Protein AF-A0A8T3Y2C0-F1 (afdb_monomer)

Sequence (225 aa):
MADALTAINSGLLVPLLDIWNGALKSIPGLVAALLVLIVGYIVAWAISYVLEHILERIKLDQWVVHQTHMKKLAGGFRLSHLISVLVKWFSFIVFLSPAASLLGPGLSPLAEFLQVIALWVPQAIGAILLAFFGFVAAEYVAWKVMALEGKSSHIISGASKNLILILTLLVVLGQLGINITVASGTFLIIVAGIMLGLALAFGIGFGLALKDDAKGMIRNLRKKL

Mean predicted aligned error: 11.51 Å

Nearest PDB structures (foldseek):
  4agf-assembly1_G  TM=6.168E-01  e=1.240E+00  Escherichia coli

Foldseek 3Di:
DVVVVVCCCVVPVVVVVVVVVLVVVLVVLLVVLVVLLVVQLVVLLVQLVVQLVVCVVVVVVVVCCVPPVVPVVVPDDDVSNVVSVVSSVLSSLCSNLVSQVSSDDVSNVVSVVSNVSNVLSVLLVVLVVLLVVLLVVLVVQLVVLCVVPDPCSNVVSVVSSVVSNLVSVLVSCVSNVHPCVVVVVVVVVVVVVVVVVVVVCVVVVVCVVCVVVVVVVVVVVVVVD

Secondary structure (DSSP, 8-state):
-HHHHHHHIIIIIHHHHHHHHHHHHHHHHHHHHHHHHHHHHHHHHHHHHHHHHHHHHTTHHHHHHHHH--TTTTTT--HHHHHHHHHHHHHHHHHHHHHHHHT-GGGHHHHHHHHHHHHHHHHHHHHHHHHHHHHHHHHHHHHHHHTT--TTHHHHHHHHHHHHHHHHHHHHHHHTT---HHHHHHHHHHHHHHHHHHHHHHHHHHHHHTHHHHHHHHHHHHTT-

Structure (mmCIF, N/CA/C/O backbone):
data_AF-A0A8T3Y2C0-F1
#
_entry.id   AF-A0A8T3Y2C0-F1
#
loop_
_atom_site.group_PDB
_atom_site.id
_atom_site.type_symbol
_atom_site.label_atom_id
_atom_site.label_alt_id
_atom_site.label_comp_id
_atom_site.label_asym_id
_atom_site.label_entity_id
_atom_site.label_seq_id
_atom_site.pdbx_PDB_ins_code
_atom_site.Cartn_x
_atom_site.Cartn_y
_atom_site.Cartn_z
_atom_site.occupancy
_atom_site.B_iso_or_equiv
_atom_site.auth_seq_id
_atom_site.auth_comp_id
_atom_site.auth_asym_id
_atom_site.auth_atom_id
_atom_site.pdbx_PDB_model_num
ATOM 1 N N . MET A 1 1 ? 56.228 10.296 -37.571 1.00 65.69 1 MET A N 1
ATOM 2 C CA . MET A 1 1 ? 55.053 9.995 -38.429 1.00 65.69 1 MET A CA 1
ATOM 3 C C . MET A 1 1 ? 54.272 8.790 -37.901 1.00 65.69 1 MET A C 1
ATOM 5 O O . MET A 1 1 ? 53.061 8.905 -37.782 1.00 65.69 1 MET A O 1
ATOM 9 N N . ALA A 1 2 ? 54.933 7.694 -37.499 1.00 71.62 2 ALA A N 1
ATOM 10 C CA . ALA A 1 2 ? 54.284 6.551 -36.841 1.00 71.62 2 ALA A CA 1
ATOM 11 C C . ALA A 1 2 ? 53.543 6.926 -35.538 1.00 71.62 2 ALA A C 1
ATOM 13 O O . ALA A 1 2 ? 52.404 6.513 -35.354 1.00 71.62 2 ALA A O 1
ATOM 14 N N . ASP A 1 3 ? 54.128 7.795 -34.706 1.00 75.38 3 ASP A N 1
ATOM 15 C CA . ASP A 1 3 ? 53.535 8.196 -33.414 1.00 75.38 3 ASP A CA 1
ATOM 16 C C . ASP A 1 3 ? 52.276 9.068 -33.549 1.00 75.38 3 ASP A C 1
ATOM 18 O O . ASP A 1 3 ? 51.383 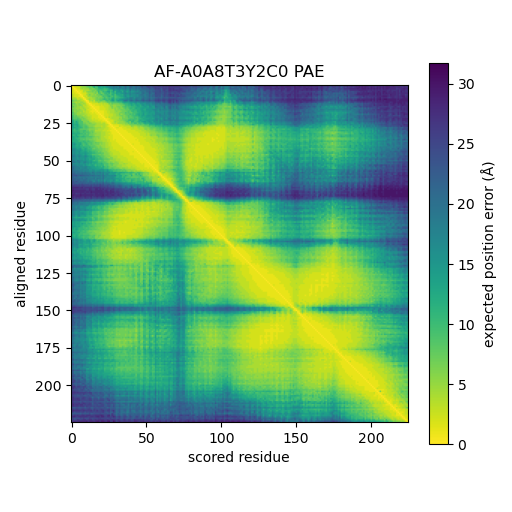9.040 -32.708 1.00 75.38 3 ASP A O 1
ATOM 22 N N . ALA A 1 4 ? 52.171 9.835 -34.639 1.00 73.12 4 ALA A N 1
ATOM 23 C CA . ALA A 1 4 ? 50.980 10.634 -34.930 1.00 73.12 4 ALA A CA 1
ATOM 24 C C . ALA A 1 4 ? 49.818 9.750 -35.412 1.00 73.12 4 ALA A C 1
ATOM 26 O O . ALA A 1 4 ? 48.663 9.996 -35.073 1.00 73.12 4 ALA A O 1
ATOM 27 N N . LEU A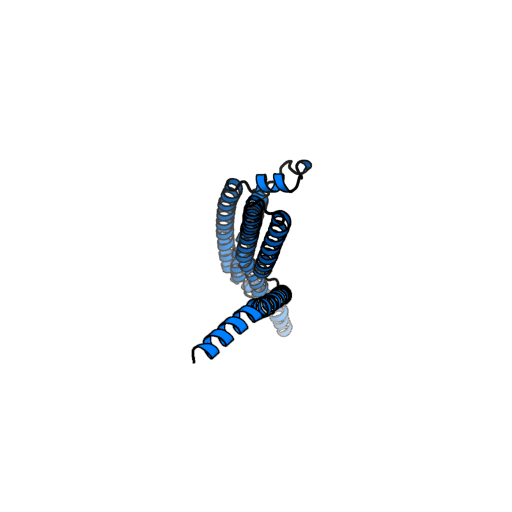 1 5 ? 50.124 8.692 -36.172 1.00 71.12 5 LEU A N 1
ATOM 28 C CA . LEU A 1 5 ? 49.131 7.725 -36.644 1.00 71.12 5 LEU A CA 1
ATOM 29 C C . LEU A 1 5 ? 48.608 6.848 -35.501 1.00 71.12 5 LEU A C 1
ATOM 31 O O . LEU A 1 5 ? 47.408 6.583 -35.437 1.00 71.12 5 LEU A O 1
ATOM 35 N N . THR A 1 6 ? 49.473 6.442 -34.569 1.00 75.25 6 THR A N 1
ATOM 36 C CA . THR A 1 6 ? 49.047 5.702 -33.374 1.00 75.25 6 THR A CA 1
ATOM 37 C C . THR A 1 6 ? 48.213 6.575 -32.442 1.00 75.25 6 THR A C 1
ATOM 39 O O . THR A 1 6 ? 47.184 6.097 -31.978 1.00 75.25 6 THR A O 1
ATOM 42 N N . ALA A 1 7 ? 48.573 7.851 -32.245 1.00 75.62 7 ALA A N 1
ATOM 43 C CA . ALA A 1 7 ? 47.804 8.798 -31.431 1.00 75.62 7 ALA A CA 1
ATOM 44 C C . ALA A 1 7 ? 46.402 9.103 -31.994 1.00 75.62 7 ALA A C 1
ATOM 46 O O . ALA A 1 7 ? 45.445 9.200 -31.230 1.00 75.62 7 ALA A O 1
ATOM 47 N N . ILE A 1 8 ? 46.245 9.218 -33.318 1.00 76.38 8 ILE A N 1
ATOM 48 C CA . ILE A 1 8 ? 44.924 9.394 -33.951 1.00 76.38 8 ILE A CA 1
ATOM 49 C C . ILE A 1 8 ? 44.079 8.119 -33.810 1.00 76.38 8 ILE A C 1
ATOM 51 O O . ILE A 1 8 ? 42.885 8.190 -33.507 1.00 76.38 8 ILE A O 1
ATOM 55 N N . ASN A 1 9 ? 44.695 6.946 -33.989 1.00 72.94 9 ASN A N 1
ATOM 56 C CA . ASN A 1 9 ? 43.995 5.671 -33.881 1.00 72.94 9 ASN A CA 1
ATOM 57 C C . ASN A 1 9 ? 43.501 5.405 -32.449 1.00 72.94 9 ASN A C 1
ATOM 59 O O . ASN A 1 9 ? 42.319 5.141 -32.242 1.00 72.94 9 ASN A O 1
ATOM 63 N N . SER A 1 10 ? 44.378 5.530 -31.450 1.00 75.06 10 SER A N 1
ATOM 64 C CA . SER A 1 10 ? 44.033 5.273 -30.048 1.00 75.06 10 SER A CA 1
ATOM 65 C C . SER A 1 10 ? 43.248 6.410 -29.390 1.00 75.06 10 SER A C 1
ATOM 67 O O . SER A 1 10 ? 42.433 6.148 -28.509 1.00 75.06 10 SER A O 1
ATOM 69 N N . GLY A 1 11 ? 43.463 7.659 -29.813 1.00 78.06 11 GLY A N 1
ATOM 70 C CA . GLY A 1 11 ? 42.846 8.837 -29.202 1.00 78.06 11 GLY A CA 1
ATOM 71 C C . GLY A 1 11 ? 41.457 9.190 -29.734 1.00 78.06 11 GLY A C 1
ATOM 72 O O . GLY A 1 11 ? 40.677 9.794 -29.004 1.00 78.06 11 GLY A O 1
ATOM 73 N N . LEU A 1 12 ? 41.132 8.830 -30.983 1.00 80.38 12 LEU A N 1
ATOM 74 C CA . LEU A 1 12 ? 39.867 9.220 -31.625 1.00 80.38 12 LEU A CA 1
ATOM 75 C C . LEU A 1 12 ? 39.127 8.043 -32.261 1.00 80.38 12 LEU A C 1
ATOM 77 O O . LEU A 1 12 ? 37.923 7.903 -32.061 1.00 80.38 12 LEU A O 1
ATOM 81 N N . LEU A 1 13 ? 39.819 7.184 -33.013 1.00 86.00 13 LEU A N 1
ATOM 82 C CA . LEU A 1 13 ? 39.146 6.128 -33.776 1.00 86.00 13 LEU A CA 1
ATOM 83 C C . LEU A 1 13 ? 38.638 4.992 -32.880 1.00 86.00 13 LEU A C 1
ATOM 85 O O . LEU A 1 13 ? 37.508 4.552 -33.064 1.00 86.00 13 LEU A O 1
ATOM 89 N N . VAL A 1 14 ? 39.419 4.554 -31.888 1.00 85.88 14 VAL A N 1
ATOM 90 C CA . VAL A 1 14 ? 39.007 3.489 -30.953 1.00 85.88 14 VAL A CA 1
ATOM 91 C C . VAL A 1 14 ? 37.767 3.880 -30.128 1.00 85.88 14 VAL A C 1
ATOM 93 O O . VAL A 1 14 ? 36.792 3.132 -30.174 1.00 85.88 14 VAL A O 1
ATOM 96 N N . PRO A 1 15 ? 37.700 5.060 -29.474 1.00 86.00 15 PRO A N 1
ATOM 97 C CA . PRO A 1 15 ? 36.489 5.482 -28.764 1.00 86.00 15 PRO A CA 1
ATOM 98 C C . PRO A 1 15 ? 35.251 5.595 -29.665 1.00 86.00 15 PRO A C 1
ATOM 100 O O . PRO A 1 15 ? 34.153 5.214 -29.262 1.00 86.00 15 PRO A O 1
ATOM 103 N N . LEU A 1 16 ? 35.408 6.093 -30.899 1.00 87.62 16 LEU A N 1
ATOM 104 C CA . LEU A 1 16 ? 34.304 6.188 -31.860 1.00 87.62 16 LEU A CA 1
ATOM 105 C C . LEU A 1 16 ? 33.821 4.806 -32.314 1.00 87.62 16 LEU A C 1
ATOM 107 O O . LEU A 1 16 ? 32.615 4.583 -32.415 1.00 87.62 16 LEU A O 1
ATOM 111 N N . LEU A 1 17 ? 34.746 3.872 -32.549 1.00 86.00 17 LEU A N 1
ATOM 112 C CA . LEU A 1 17 ? 34.428 2.485 -32.882 1.00 86.00 17 LEU A CA 1
ATOM 113 C C . LEU A 1 17 ? 33.744 1.765 -31.715 1.00 86.00 17 LEU A C 1
ATOM 115 O O . LEU A 1 17 ? 32.817 0.994 -31.951 1.00 86.00 17 LEU A O 1
ATOM 119 N N . ASP A 1 18 ? 34.134 2.037 -30.471 1.00 84.50 18 ASP A N 1
ATOM 120 C CA . ASP A 1 18 ? 33.492 1.466 -29.285 1.00 84.50 18 ASP A CA 1
ATOM 121 C C . ASP A 1 18 ? 32.073 2.009 -29.073 1.00 84.50 18 ASP A C 1
ATOM 123 O O . ASP A 1 18 ? 31.159 1.231 -28.795 1.00 84.50 18 ASP A O 1
ATOM 127 N N . ILE A 1 19 ? 31.845 3.311 -29.287 1.00 84.44 19 ILE A N 1
ATOM 128 C CA . ILE A 1 19 ? 30.496 3.907 -29.270 1.00 84.44 19 ILE A CA 1
ATOM 129 C C . ILE A 1 19 ? 29.636 3.314 -30.393 1.00 84.44 19 ILE A C 1
ATOM 131 O O . ILE A 1 19 ? 28.484 2.944 -30.160 1.00 84.44 19 ILE A O 1
ATOM 135 N N . TRP A 1 20 ? 30.191 3.178 -31.600 1.00 85.00 20 TRP A N 1
ATOM 136 C CA . TRP A 1 20 ? 29.496 2.604 -32.754 1.00 85.00 20 TRP A CA 1
ATOM 137 C C . TRP A 1 20 ? 29.126 1.131 -32.536 1.00 85.00 20 TRP A C 1
ATOM 139 O O . TRP A 1 20 ? 27.979 0.728 -32.737 1.00 85.00 20 TRP A O 1
ATOM 149 N N . ASN A 1 21 ? 30.073 0.327 -32.052 1.00 83.25 21 ASN A N 1
ATOM 150 C CA . ASN A 1 21 ? 29.841 -1.076 -31.721 1.00 83.25 21 ASN A CA 1
ATOM 151 C C . ASN A 1 21 ? 28.877 -1.230 -30.539 1.00 83.25 21 ASN A C 1
ATOM 153 O O . ASN A 1 21 ? 28.065 -2.156 -30.532 1.00 83.25 21 ASN A O 1
ATOM 157 N N . GLY A 1 22 ? 28.931 -0.327 -29.557 1.00 78.75 22 GLY A N 1
ATOM 158 C CA . GLY A 1 22 ? 27.956 -0.245 -28.473 1.00 78.75 22 GLY A CA 1
ATOM 159 C C . GLY A 1 22 ? 26.545 0.034 -28.992 1.00 78.75 22 GLY A C 1
ATOM 160 O O . GLY A 1 22 ? 25.613 -0.684 -28.638 1.00 78.75 22 GLY A O 1
ATOM 161 N N . ALA A 1 23 ? 26.393 0.999 -29.902 1.00 78.94 23 ALA A N 1
ATOM 162 C CA . ALA A 1 23 ? 25.109 1.335 -30.516 1.00 78.94 23 ALA A CA 1
ATOM 163 C C . ALA A 1 23 ? 24.515 0.157 -31.306 1.00 78.94 23 ALA A C 1
ATOM 165 O O . ALA A 1 23 ? 23.336 -0.157 -31.142 1.00 78.94 23 ALA A O 1
ATOM 166 N N . LEU A 1 24 ? 25.332 -0.544 -32.102 1.00 80.94 24 LEU A N 1
ATOM 167 C CA . LEU A 1 24 ? 24.902 -1.732 -32.849 1.00 80.94 24 LEU A CA 1
ATOM 168 C C . LEU A 1 24 ? 24.473 -2.885 -31.928 1.00 80.94 24 LEU A C 1
ATOM 170 O O . LEU A 1 24 ? 23.490 -3.569 -32.213 1.00 80.94 24 LEU A O 1
ATOM 174 N N . LYS A 1 25 ? 25.168 -3.082 -30.800 1.00 80.19 25 LYS A N 1
ATOM 175 C CA . LYS A 1 25 ? 24.831 -4.117 -29.808 1.00 80.19 25 LYS A CA 1
ATOM 176 C C . LYS A 1 25 ? 23.537 -3.826 -29.041 1.00 80.19 25 LYS A C 1
ATOM 178 O O . LYS A 1 25 ? 22.912 -4.769 -28.563 1.00 80.19 25 LYS A O 1
ATOM 183 N N . SER A 1 26 ? 23.107 -2.567 -28.961 1.00 78.69 26 SER A N 1
ATOM 184 C CA . SER A 1 26 ? 21.851 -2.179 -28.305 1.00 78.69 26 SER A CA 1
ATOM 185 C C . SER A 1 26 ? 20.613 -2.337 -29.195 1.00 78.69 26 SER A C 1
ATOM 187 O O . SER A 1 26 ? 19.499 -2.326 -28.675 1.00 78.69 26 SER A O 1
ATOM 189 N N . ILE A 1 27 ? 20.764 -2.526 -30.515 1.00 86.12 27 ILE A N 1
ATOM 190 C CA . ILE A 1 27 ? 19.629 -2.669 -31.450 1.00 86.12 27 ILE A CA 1
ATOM 191 C C . ILE A 1 27 ? 18.704 -3.842 -31.073 1.00 86.12 27 ILE A C 1
ATOM 193 O O . ILE A 1 27 ? 17.496 -3.620 -30.973 1.00 86.12 27 ILE A O 1
ATOM 197 N N . PRO A 1 28 ? 19.200 -5.069 -30.807 1.00 87.19 28 PRO A N 1
ATOM 198 C CA . PRO A 1 28 ? 18.329 -6.171 -30.392 1.00 87.19 28 PRO A CA 1
ATOM 199 C C . PRO A 1 28 ? 17.585 -5.878 -29.082 1.00 87.19 28 PRO A C 1
ATOM 201 O O . PRO A 1 28 ? 16.401 -6.188 -28.963 1.00 87.19 28 PRO A O 1
ATOM 204 N N . GLY A 1 29 ? 18.262 -5.234 -28.123 1.00 88.25 29 GLY A N 1
ATOM 205 C CA . GLY A 1 29 ? 17.678 -4.817 -26.847 1.00 88.25 29 GLY A CA 1
ATOM 206 C C . GLY A 1 29 ? 16.579 -3.769 -27.010 1.00 88.25 29 GLY A C 1
ATOM 207 O O . GLY A 1 29 ? 15.523 -3.888 -26.398 1.00 88.25 29 GLY A O 1
ATOM 208 N N . LEU A 1 30 ? 16.777 -2.796 -27.905 1.00 89.38 30 LEU A N 1
ATOM 209 C CA . LEU A 1 30 ? 15.773 -1.790 -28.269 1.00 89.38 30 LEU A CA 1
ATOM 210 C C . LEU A 1 30 ? 14.517 -2.425 -28.869 1.00 89.38 30 LEU A C 1
ATOM 212 O O . LEU A 1 30 ? 13.407 -2.070 -28.476 1.00 89.38 30 LEU A O 1
ATOM 216 N N . VAL A 1 31 ? 14.677 -3.383 -29.786 1.00 92.38 31 VAL A N 1
ATOM 217 C CA . VAL A 1 31 ? 13.540 -4.098 -30.387 1.00 92.38 31 VAL A CA 1
ATOM 218 C C . VAL A 1 31 ? 12.800 -4.920 -29.330 1.00 92.38 31 VAL A C 1
ATOM 220 O O . VAL A 1 31 ? 11.574 -4.856 -29.254 1.00 92.38 31 VAL A O 1
ATOM 223 N N . ALA A 1 32 ? 13.525 -5.650 -28.478 1.00 91.62 32 ALA A N 1
ATOM 224 C CA . ALA A 1 32 ? 12.926 -6.429 -27.397 1.00 91.62 32 ALA A CA 1
ATOM 225 C C . ALA A 1 32 ? 12.187 -5.538 -26.382 1.00 91.62 32 ALA A C 1
ATOM 227 O O . ALA A 1 32 ? 11.048 -5.830 -26.021 1.00 91.62 32 ALA A O 1
ATOM 228 N N . ALA A 1 33 ? 12.792 -4.421 -25.968 1.00 92.75 33 ALA A N 1
ATOM 229 C CA . ALA A 1 33 ? 12.170 -3.441 -25.084 1.00 92.75 33 ALA A CA 1
ATOM 230 C C . ALA A 1 33 ? 10.893 -2.861 -25.706 1.00 92.75 33 ALA A C 1
ATOM 232 O O . ALA A 1 33 ? 9.862 -2.790 -25.041 1.00 92.75 33 ALA A O 1
ATOM 233 N N . LEU A 1 34 ? 10.927 -2.510 -26.995 1.00 93.88 34 LEU A N 1
ATOM 234 C CA . LEU A 1 34 ? 9.762 -1.993 -27.707 1.00 93.88 34 LEU A CA 1
ATOM 235 C C . LEU A 1 34 ? 8.618 -3.016 -27.749 1.00 93.88 34 LEU A C 1
ATOM 237 O O . LEU A 1 34 ? 7.471 -2.657 -27.491 1.00 93.88 34 LEU A O 1
ATOM 241 N N . LEU A 1 35 ? 8.922 -4.292 -28.006 1.00 94.88 35 LEU A N 1
ATOM 242 C CA . LEU A 1 35 ? 7.931 -5.370 -27.958 1.00 94.88 35 LEU A CA 1
ATOM 243 C C . LEU A 1 35 ? 7.299 -5.494 -26.566 1.00 94.88 35 LEU A C 1
ATOM 245 O O . LEU A 1 35 ? 6.074 -5.564 -26.456 1.00 94.88 35 LEU A O 1
ATOM 249 N N . VAL A 1 36 ? 8.111 -5.461 -25.506 1.00 94.00 36 VAL A N 1
ATOM 250 C CA . VAL A 1 36 ? 7.623 -5.498 -24.118 1.00 94.00 36 VAL A CA 1
ATOM 251 C C . VAL A 1 36 ? 6.721 -4.303 -23.813 1.00 94.00 36 VAL A C 1
ATOM 253 O O . VAL A 1 36 ? 5.669 -4.482 -23.203 1.00 94.00 36 VAL A O 1
ATOM 256 N N . LEU A 1 37 ? 7.075 -3.099 -24.270 1.00 94.50 37 LEU A N 1
ATOM 257 C CA . LEU A 1 37 ? 6.252 -1.902 -24.079 1.00 94.50 37 LEU A CA 1
ATOM 258 C C . LEU A 1 37 ? 4.921 -1.979 -24.833 1.00 94.50 37 LEU A C 1
ATOM 260 O O . LEU A 1 37 ? 3.894 -1.587 -24.281 1.00 94.50 37 LEU A O 1
ATOM 264 N N . ILE A 1 38 ? 4.912 -2.505 -26.061 1.00 95.69 38 ILE A N 1
ATOM 265 C CA . ILE A 1 38 ? 3.679 -2.698 -26.838 1.00 95.69 38 ILE A CA 1
ATOM 266 C C . ILE A 1 38 ? 2.746 -3.671 -26.110 1.00 95.69 38 ILE A C 1
ATOM 268 O O . ILE A 1 38 ? 1.577 -3.353 -25.886 1.00 95.69 38 ILE A O 1
ATOM 272 N N . VAL A 1 39 ? 3.266 -4.828 -25.689 1.00 94.31 39 VAL A N 1
ATOM 273 C CA . VAL A 1 39 ? 2.497 -5.817 -24.917 1.00 94.31 39 VAL A CA 1
ATOM 274 C C . VAL A 1 39 ? 1.999 -5.201 -23.612 1.00 94.31 39 VAL A C 1
ATOM 276 O O . VAL A 1 39 ? 0.816 -5.303 -23.286 1.00 94.31 39 VAL A O 1
ATOM 279 N N . GLY A 1 40 ? 2.876 -4.501 -22.897 1.00 92.69 40 GLY A N 1
ATOM 280 C CA . GLY A 1 40 ? 2.550 -3.846 -21.640 1.00 92.69 40 GLY A CA 1
ATOM 281 C C . GLY A 1 40 ? 1.450 -2.802 -21.769 1.00 92.69 40 GLY A C 1
ATOM 282 O O . GLY A 1 40 ? 0.549 -2.751 -20.935 1.00 92.69 40 GLY A O 1
ATOM 283 N N . TYR A 1 41 ? 1.468 -2.006 -22.837 1.00 94.31 41 TYR A N 1
ATOM 284 C CA . TYR A 1 41 ? 0.428 -1.020 -23.111 1.00 94.31 41 TYR A CA 1
ATOM 285 C C . TYR A 1 41 ? -0.935 -1.675 -23.368 1.00 94.31 41 TYR A C 1
ATOM 287 O O . TYR A 1 41 ? -1.947 -1.213 -22.835 1.00 94.31 41 TYR A O 1
ATOM 295 N N . ILE A 1 42 ? -0.968 -2.770 -24.136 1.00 93.56 42 ILE A N 1
ATOM 296 C CA . ILE A 1 42 ? -2.199 -3.524 -24.416 1.00 93.56 42 ILE A CA 1
ATOM 297 C C . ILE A 1 42 ? -2.770 -4.117 -23.121 1.00 93.56 42 ILE A C 1
ATOM 299 O O . ILE A 1 42 ? -3.962 -3.969 -22.848 1.00 93.56 42 ILE A O 1
ATOM 303 N N . VAL A 1 43 ? -1.923 -4.742 -22.296 1.00 91.00 43 VAL A N 1
ATOM 304 C CA . VAL A 1 43 ? -2.334 -5.325 -21.008 1.00 91.00 43 VAL A CA 1
ATOM 305 C C . VAL A 1 43 ? -2.839 -4.242 -20.053 1.00 91.00 43 VAL A C 1
ATOM 307 O O . VAL A 1 43 ? -3.910 -4.390 -19.468 1.00 91.00 43 VAL A O 1
ATOM 310 N N . ALA A 1 44 ? -2.114 -3.129 -19.925 1.00 89.88 44 ALA A N 1
ATOM 311 C CA . ALA A 1 44 ? -2.512 -2.009 -19.078 1.00 89.88 44 ALA A CA 1
ATOM 312 C C . ALA A 1 44 ? -3.857 -1.404 -19.510 1.00 89.88 44 ALA A C 1
ATOM 314 O O . ALA A 1 44 ? -4.705 -1.104 -18.668 1.00 89.88 44 ALA A O 1
ATOM 315 N N . TRP A 1 45 ? -4.078 -1.265 -20.821 1.00 90.69 45 TRP A N 1
ATOM 316 C CA . TRP A 1 45 ? -5.360 -0.833 -21.368 1.00 90.69 45 TRP A CA 1
ATOM 317 C C . TRP A 1 45 ? -6.488 -1.807 -21.003 1.00 90.69 45 TRP A C 1
ATOM 319 O O . TRP A 1 45 ? -7.507 -1.367 -20.469 1.00 90.69 45 TRP A O 1
ATOM 329 N N . ALA A 1 46 ? -6.286 -3.114 -21.190 1.00 87.75 46 ALA A N 1
ATOM 330 C CA . ALA A 1 46 ? -7.283 -4.131 -20.855 1.00 87.75 46 ALA A CA 1
ATOM 331 C C . ALA A 1 46 ? -7.651 -4.127 -19.358 1.00 87.75 46 ALA A C 1
ATOM 333 O O . ALA A 1 46 ? -8.833 -4.139 -19.015 1.00 87.75 46 ALA A O 1
ATOM 334 N N . ILE A 1 47 ? -6.656 -4.044 -18.465 1.00 86.81 47 ILE A N 1
ATOM 335 C CA . ILE A 1 47 ? -6.875 -3.961 -17.011 1.00 86.81 47 ILE A CA 1
ATOM 336 C C . ILE A 1 47 ? -7.682 -2.708 -16.660 1.00 86.81 47 ILE A C 1
ATOM 338 O O . ILE A 1 47 ? -8.670 -2.801 -15.932 1.00 86.81 47 ILE A O 1
ATOM 342 N N . SER A 1 48 ? -7.288 -1.546 -17.195 1.00 85.62 48 SER A N 1
ATOM 343 C CA . SER A 1 48 ? -7.976 -0.280 -16.918 1.00 85.62 48 SER A CA 1
ATOM 344 C C . SER A 1 48 ? -9.436 -0.302 -17.364 1.00 85.62 48 SER A C 1
ATOM 346 O O . SER A 1 48 ? -10.305 0.150 -16.626 1.00 85.62 48 SER A O 1
ATOM 348 N N . TYR A 1 49 ? -9.714 -0.915 -18.516 1.00 85.62 49 TYR A N 1
ATOM 349 C CA . TYR A 1 49 ? -11.061 -1.046 -19.057 1.00 85.62 49 TYR A CA 1
ATOM 350 C C . TYR A 1 49 ? -11.959 -1.908 -18.163 1.00 85.62 49 TYR A C 1
ATOM 352 O O . TYR A 1 49 ? -13.084 -1.519 -17.846 1.00 85.62 49 TYR A O 1
ATOM 360 N N . VAL A 1 50 ? -11.460 -3.068 -17.720 1.00 83.69 50 VAL A N 1
ATOM 361 C CA . VAL A 1 50 ? -12.200 -3.959 -16.811 1.00 83.69 50 VAL A CA 1
ATOM 362 C C . VAL A 1 50 ? -12.452 -3.272 -15.471 1.00 83.69 50 VAL A C 1
ATOM 364 O O . VAL A 1 50 ? -13.555 -3.354 -14.930 1.00 83.69 50 VAL A O 1
ATOM 367 N N . LEU A 1 51 ? -11.445 -2.577 -14.945 1.00 81.00 51 LEU A N 1
ATOM 368 C CA . LEU A 1 51 ? -11.546 -1.885 -13.670 1.00 81.00 51 LEU A CA 1
ATOM 369 C C . LEU A 1 51 ? -12.586 -0.757 -13.719 1.00 81.00 51 LEU A C 1
ATOM 371 O O . LEU A 1 51 ? -13.435 -0.691 -12.831 1.00 81.00 51 LEU A O 1
ATOM 375 N N . GLU A 1 52 ? -12.581 0.065 -14.769 1.00 83.06 52 GLU A N 1
ATOM 376 C CA . GLU A 1 52 ? -13.566 1.137 -14.965 1.00 83.06 52 GLU A CA 1
ATOM 377 C C . GLU A 1 52 ? -14.995 0.593 -14.907 1.00 83.06 52 GLU A C 1
ATOM 379 O O . GLU A 1 52 ? -15.821 1.089 -14.141 1.00 83.06 52 GLU A O 1
ATOM 384 N N . HIS A 1 53 ? -15.251 -0.515 -15.608 1.00 82.88 53 HIS A N 1
ATOM 385 C CA . HIS A 1 53 ? -16.554 -1.177 -15.598 1.00 82.88 53 HIS A CA 1
ATOM 386 C C . HIS A 1 53 ? -16.954 -1.664 -14.201 1.00 82.88 53 HIS A C 1
ATOM 388 O O . HIS A 1 53 ? -18.122 -1.570 -13.827 1.00 82.88 53 HIS A O 1
ATOM 394 N N . ILE A 1 54 ? -16.016 -2.185 -13.408 1.00 75.81 54 ILE A N 1
ATOM 395 C CA . ILE A 1 54 ? -16.295 -2.623 -12.033 1.00 75.81 54 ILE A CA 1
ATOM 396 C C . ILE A 1 54 ? -16.624 -1.417 -11.141 1.00 75.81 54 ILE A C 1
ATOM 398 O O . ILE A 1 54 ? -17.601 -1.470 -10.390 1.00 75.81 54 ILE A O 1
ATOM 402 N N . LEU A 1 55 ? -15.850 -0.330 -11.236 1.00 77.44 55 LEU A N 1
ATOM 403 C CA . LEU A 1 55 ? -16.064 0.890 -10.449 1.00 77.44 55 LEU A CA 1
ATOM 404 C C . LEU A 1 55 ? -17.400 1.576 -10.770 1.00 77.44 55 LEU A C 1
ATOM 406 O O . LEU A 1 55 ? -18.105 2.033 -9.864 1.00 77.44 55 LEU A O 1
ATOM 410 N N . GLU A 1 56 ? -17.801 1.580 -12.039 1.00 81.44 56 GLU A N 1
ATOM 411 C CA . GLU A 1 56 ? -19.111 2.082 -12.448 1.00 81.44 56 GLU A CA 1
ATOM 412 C C . GLU A 1 56 ? -20.254 1.219 -11.885 1.00 81.44 56 GLU A C 1
ATOM 414 O O . GLU A 1 56 ? -21.270 1.749 -11.422 1.00 81.44 56 GLU A O 1
ATOM 419 N N . ARG A 1 57 ? -20.086 -0.112 -11.842 1.00 79.25 57 ARG A N 1
ATOM 420 C CA . ARG A 1 57 ? -21.095 -1.048 -11.305 1.00 79.25 57 ARG A CA 1
ATOM 421 C C . ARG A 1 57 ? -21.358 -0.857 -9.815 1.00 79.25 57 ARG A C 1
ATOM 423 O O . ARG A 1 57 ? -22.510 -0.947 -9.394 1.00 79.25 57 ARG A O 1
ATOM 430 N N . ILE A 1 58 ? -20.323 -0.568 -9.030 1.00 75.56 58 ILE A N 1
ATOM 431 C CA . ILE A 1 58 ? -20.456 -0.281 -7.591 1.00 75.56 58 ILE A CA 1
ATOM 432 C C . ILE A 1 58 ? -20.965 1.143 -7.313 1.00 75.56 58 ILE A C 1
ATOM 434 O O . ILE A 1 58 ? -21.142 1.508 -6.152 1.00 75.56 58 ILE A O 1
ATOM 438 N N . LYS A 1 59 ? -21.234 1.943 -8.360 1.00 77.56 59 LYS A N 1
ATOM 439 C CA . LYS A 1 59 ? -21.745 3.321 -8.269 1.00 77.56 59 LYS A CA 1
ATOM 440 C C . LYS A 1 59 ? -20.868 4.219 -7.389 1.00 77.56 59 LYS A C 1
ATOM 442 O O . LYS A 1 59 ? -21.383 5.090 -6.685 1.00 77.56 59 LYS A O 1
ATOM 447 N N . LEU A 1 60 ? -19.547 4.025 -7.442 1.00 68.94 60 LEU A N 1
ATOM 448 C CA . LEU A 1 60 ? -18.588 4.750 -6.601 1.00 68.94 60 LEU A CA 1
ATOM 449 C C . LEU A 1 60 ? -18.723 6.271 -6.775 1.00 68.94 60 LEU A C 1
ATOM 451 O O . LEU A 1 60 ? -18.755 7.016 -5.796 1.00 68.94 60 LEU A O 1
ATOM 455 N N . ASP A 1 61 ? -18.942 6.712 -8.014 1.00 70.56 61 ASP A N 1
ATOM 456 C CA . ASP A 1 61 ? -19.203 8.112 -8.352 1.00 70.56 61 ASP A CA 1
ATOM 457 C C . ASP A 1 61 ? -20.448 8.672 -7.628 1.00 70.56 61 ASP A C 1
ATOM 459 O O . ASP A 1 61 ? -20.436 9.803 -7.144 1.00 70.56 61 ASP A O 1
ATOM 463 N N . GLN A 1 62 ? -21.519 7.880 -7.487 1.00 71.06 62 GLN A N 1
ATOM 464 C CA . GLN A 1 62 ? -22.752 8.314 -6.811 1.00 71.06 62 GLN A CA 1
ATOM 465 C C . GLN A 1 62 ? -22.565 8.409 -5.294 1.00 71.06 62 GLN A C 1
ATOM 467 O O . GLN A 1 62 ? -23.121 9.308 -4.658 1.00 71.06 62 GLN A O 1
ATOM 472 N N . TRP A 1 63 ? -21.770 7.502 -4.724 1.00 67.62 63 TRP A N 1
ATOM 473 C CA . TRP A 1 63 ? -21.467 7.473 -3.297 1.00 67.62 63 TRP A CA 1
ATOM 474 C C . TRP A 1 63 ? -20.648 8.700 -2.861 1.00 67.62 63 TRP A C 1
ATOM 476 O O . TRP A 1 63 ? -20.992 9.367 -1.882 1.00 67.62 63 TRP A O 1
ATOM 486 N N . VAL A 1 64 ? -19.627 9.071 -3.641 1.00 65.50 64 VAL A N 1
ATOM 487 C CA . VAL A 1 64 ? -18.771 10.236 -3.355 1.00 65.50 64 VAL A CA 1
ATOM 488 C C . VAL A 1 64 ? -19.540 11.554 -3.457 1.00 65.50 64 VAL A C 1
ATOM 490 O O . VAL A 1 64 ? -19.402 12.414 -2.582 1.00 65.50 64 VAL A O 1
ATOM 493 N N . VAL A 1 65 ? -20.394 11.708 -4.476 1.00 68.75 65 VAL A N 1
ATOM 494 C CA . VAL A 1 65 ? -21.223 12.914 -4.657 1.00 68.75 65 VAL A CA 1
ATOM 495 C C . VAL A 1 65 ? -22.210 13.107 -3.498 1.00 68.75 65 VAL A C 1
ATOM 497 O O . VAL A 1 65 ? -22.472 14.246 -3.107 1.00 68.75 65 VAL A O 1
ATOM 500 N N . HIS A 1 66 ? -22.734 12.019 -2.920 1.00 65.19 66 HIS A N 1
ATOM 501 C CA . HIS A 1 66 ? -23.650 12.088 -1.776 1.00 65.19 66 HIS A CA 1
ATOM 502 C C . HIS A 1 66 ? -22.957 12.522 -0.479 1.00 65.19 66 HIS A C 1
ATOM 504 O O . HIS A 1 66 ? -23.527 13.304 0.275 1.00 65.19 66 HIS A O 1
ATOM 510 N N . GLN A 1 67 ? -21.735 12.049 -0.224 1.00 61.75 67 GLN A N 1
ATOM 511 C CA . GLN A 1 67 ? -21.030 12.328 1.033 1.00 61.75 67 GLN A CA 1
ATOM 512 C C . GLN A 1 67 ? -20.353 13.704 1.076 1.00 61.75 67 GLN A C 1
ATOM 514 O O . GLN A 1 67 ? -20.287 14.338 2.126 1.00 61.75 67 GLN A O 1
ATOM 519 N N . THR A 1 68 ? -19.861 14.206 -0.057 1.00 56.91 68 THR A N 1
ATOM 520 C CA . THR A 1 68 ? -19.024 15.421 -0.068 1.00 56.91 68 THR A CA 1
ATOM 521 C C . THR A 1 68 ? -19.801 16.731 -0.220 1.00 56.91 68 THR A C 1
ATOM 523 O O . THR A 1 68 ? -19.192 17.795 -0.166 1.00 56.91 68 THR A O 1
ATOM 526 N N . HIS A 1 69 ? -21.127 16.706 -0.431 1.00 54.69 69 HIS A N 1
ATOM 527 C CA . HIS A 1 69 ? -21.938 17.892 -0.784 1.00 54.69 69 HIS A CA 1
ATOM 528 C C . HIS A 1 69 ? -21.379 18.707 -1.978 1.00 54.69 69 HIS A C 1
ATOM 530 O O . HIS A 1 69 ? -21.849 19.808 -2.277 1.00 54.69 69 HIS A O 1
ATOM 536 N N . MET A 1 70 ? -20.422 18.155 -2.734 1.00 49.25 70 MET A N 1
ATOM 537 C CA . MET A 1 70 ? -19.719 18.805 -3.841 1.00 49.25 70 MET A CA 1
ATOM 538 C C . MET A 1 70 ? -20.516 18.758 -5.154 1.00 49.25 70 MET A C 1
ATOM 540 O O . MET A 1 70 ? -19.958 18.597 -6.238 1.00 49.25 70 MET A O 1
ATOM 544 N N . LYS A 1 71 ? -21.838 18.979 -5.093 1.00 52.38 71 LYS A N 1
ATOM 545 C CA . LYS A 1 71 ? -22.700 19.081 -6.289 1.00 52.38 71 LYS A CA 1
ATOM 546 C C . LYS A 1 71 ? -22.213 20.137 -7.293 1.00 52.38 71 LYS A C 1
ATOM 548 O O . LYS A 1 71 ? -22.497 20.012 -8.476 1.00 52.38 71 LYS A O 1
ATOM 553 N N . LYS A 1 72 ? -21.470 21.160 -6.845 1.00 49.84 72 LYS A N 1
ATOM 554 C CA . LYS A 1 72 ? -20.962 22.249 -7.701 1.00 49.84 72 LYS A CA 1
ATOM 555 C C . LYS A 1 72 ? -19.665 21.923 -8.462 1.00 49.84 72 LYS A C 1
ATOM 557 O O . LYS A 1 72 ? -19.384 22.603 -9.438 1.00 49.84 72 LYS A O 1
ATOM 562 N N . LEU A 1 73 ? -18.916 20.884 -8.073 1.00 49.16 73 LEU A N 1
ATOM 563 C CA . LEU A 1 73 ? -17.741 20.376 -8.813 1.00 49.16 73 LEU A CA 1
ATOM 564 C C . LEU A 1 73 ? -18.094 19.186 -9.731 1.00 49.16 73 LEU A C 1
ATOM 566 O O . LEU A 1 73 ? -17.266 18.729 -10.511 1.00 49.16 73 LEU A O 1
ATOM 570 N N . ALA A 1 74 ? -19.340 18.706 -9.673 1.00 49.47 74 ALA A N 1
ATOM 571 C CA . ALA A 1 74 ? -19.839 17.512 -10.357 1.00 49.47 74 ALA A CA 1
ATOM 572 C C . ALA A 1 74 ? -20.042 17.659 -11.882 1.00 49.47 74 ALA A C 1
ATOM 574 O O . ALA A 1 74 ? -20.604 16.768 -12.515 1.00 49.47 74 ALA A O 1
ATOM 575 N N . GLY A 1 75 ? -19.580 18.748 -12.500 1.00 49.91 75 GLY A N 1
ATOM 576 C CA . GLY A 1 75 ? -19.698 19.002 -13.941 1.00 49.91 75 GLY A CA 1
ATOM 577 C C . GLY A 1 75 ? -18.767 18.158 -14.822 1.00 49.91 75 GLY A C 1
ATOM 578 O O . GLY A 1 75 ? -18.225 18.688 -15.783 1.00 49.91 75 GLY A O 1
ATOM 579 N N . GLY A 1 76 ? -18.547 16.877 -14.496 1.00 58.09 76 GLY A N 1
ATOM 580 C CA . GLY A 1 76 ? -17.802 15.937 -15.348 1.00 58.09 76 GLY A CA 1
ATOM 581 C C . GLY A 1 76 ? -16.724 15.091 -14.662 1.00 58.09 76 GLY A C 1
ATOM 582 O O . GLY A 1 76 ? -16.127 14.242 -15.319 1.00 58.09 76 GLY A O 1
ATOM 583 N N . PHE A 1 77 ? -16.466 15.275 -13.364 1.00 60.69 77 PHE A N 1
ATOM 584 C CA . PHE A 1 77 ? -15.416 14.531 -12.659 1.00 60.69 77 PHE A CA 1
ATOM 585 C C . PHE A 1 77 ? -15.874 13.099 -12.324 1.00 60.69 77 PHE A C 1
ATOM 587 O O . PHE A 1 77 ? -16.545 12.867 -11.320 1.00 60.69 77 PHE A O 1
ATOM 594 N N . ARG A 1 78 ? -15.538 12.134 -13.190 1.00 70.75 78 ARG A N 1
ATOM 595 C CA . ARG A 1 78 ? -15.780 10.699 -12.964 1.00 70.75 78 ARG A CA 1
ATOM 596 C C . ARG A 1 78 ? -14.609 10.106 -12.195 1.00 70.75 78 ARG A C 1
ATOM 598 O O . ARG A 1 78 ? -13.543 9.872 -12.767 1.00 70.75 78 ARG A O 1
ATOM 605 N N . LEU A 1 79 ? -14.789 9.876 -10.897 1.00 72.50 79 LEU A N 1
ATOM 606 C CA . LEU A 1 79 ? -13.730 9.325 -10.050 1.00 72.50 79 LEU A CA 1
ATOM 607 C C . LEU A 1 79 ? -13.334 7.918 -10.516 1.00 72.50 79 LEU A C 1
ATOM 609 O O . LEU A 1 79 ? -12.152 7.589 -10.545 1.00 72.50 79 LEU A O 1
ATOM 613 N N . SER A 1 80 ? -14.315 7.142 -10.977 1.00 77.31 80 SER A N 1
ATOM 614 C CA . SER A 1 80 ? -14.116 5.834 -11.609 1.00 77.31 80 SER A CA 1
ATOM 615 C C . SER A 1 80 ? -13.168 5.911 -12.812 1.00 77.31 80 SER A C 1
ATOM 617 O O . SER A 1 80 ? -12.229 5.120 -12.910 1.00 77.31 80 SER A O 1
ATOM 619 N N . HIS A 1 81 ? -13.339 6.917 -13.676 1.00 82.06 81 HIS A N 1
ATOM 620 C CA . HIS A 1 81 ? -12.466 7.137 -14.830 1.00 82.06 81 HIS A CA 1
ATOM 621 C C . HIS A 1 81 ? -11.053 7.545 -14.401 1.00 82.06 81 HIS A C 1
ATOM 623 O O . HIS A 1 81 ? -10.070 7.005 -14.898 1.00 82.06 81 HIS A O 1
ATOM 629 N N . LEU A 1 82 ? -10.928 8.452 -13.429 1.00 78.69 82 LEU A N 1
ATOM 630 C CA . LEU A 1 82 ? -9.622 8.900 -12.935 1.00 78.69 82 LEU A CA 1
ATOM 631 C C . LEU A 1 82 ? -8.823 7.765 -12.299 1.00 78.69 82 LEU A C 1
ATOM 633 O O . LEU A 1 82 ? -7.641 7.615 -12.594 1.00 78.69 82 LEU A O 1
ATOM 637 N N . ILE A 1 83 ? -9.471 6.939 -11.474 1.00 79.00 83 ILE A N 1
ATOM 638 C CA . ILE A 1 83 ? -8.855 5.744 -10.887 1.00 79.00 83 ILE A CA 1
ATOM 639 C C . ILE A 1 83 ? -8.407 4.789 -11.998 1.00 79.00 83 ILE A C 1
ATOM 641 O O . ILE A 1 83 ? -7.291 4.276 -11.955 1.00 79.00 83 ILE A O 1
ATOM 645 N N . SER A 1 84 ? -9.232 4.596 -13.026 1.00 81.81 84 SER A N 1
ATOM 646 C CA . SER A 1 84 ? -8.918 3.698 -14.143 1.00 81.81 84 SER A CA 1
ATOM 647 C C . SER A 1 84 ? -7.748 4.206 -14.988 1.00 81.81 84 SER A C 1
ATOM 649 O O . SER A 1 84 ? -6.855 3.432 -15.333 1.00 81.81 84 SER A O 1
ATOM 651 N N . VAL A 1 85 ? -7.688 5.515 -15.253 1.00 84.56 85 VAL A N 1
ATOM 652 C CA . VAL A 1 85 ? -6.557 6.165 -15.930 1.00 84.56 85 VAL A CA 1
ATOM 653 C C . VAL A 1 85 ? -5.279 6.026 -15.107 1.00 84.56 85 VAL A C 1
ATOM 655 O O . VAL A 1 85 ? -4.237 5.681 -15.665 1.00 84.56 85 VAL A O 1
ATOM 658 N N . LEU A 1 86 ? -5.343 6.241 -13.790 1.00 82.56 86 LEU A N 1
ATOM 659 C CA . LEU A 1 86 ? -4.195 6.035 -12.908 1.00 82.56 86 LEU A CA 1
ATOM 660 C C . LEU A 1 86 ? -3.714 4.585 -12.980 1.00 82.56 86 LEU A C 1
ATOM 662 O O . LEU A 1 86 ? -2.534 4.351 -13.229 1.00 82.56 86 LEU A O 1
ATOM 666 N N . VAL A 1 87 ? -4.618 3.612 -12.847 1.00 83.12 87 VAL A N 1
ATOM 667 C CA . VAL A 1 87 ? -4.266 2.189 -12.927 1.00 83.12 87 VAL A CA 1
ATOM 668 C C . VAL A 1 87 ? -3.671 1.827 -14.284 1.00 83.12 87 VAL A C 1
ATOM 670 O O . VAL A 1 87 ? -2.689 1.096 -14.310 1.00 83.12 87 VAL A O 1
ATOM 673 N N . LYS A 1 88 ? -4.161 2.385 -15.400 1.00 86.56 88 LYS A N 1
ATOM 674 C CA . LYS A 1 88 ? -3.539 2.196 -16.722 1.00 86.56 88 LYS A CA 1
ATOM 675 C C . LYS A 1 88 ? -2.062 2.602 -16.706 1.00 86.56 88 LYS A C 1
ATOM 677 O O . LYS A 1 88 ? -1.201 1.826 -17.114 1.00 86.56 88 LYS A O 1
ATOM 682 N N . TRP A 1 89 ? -1.762 3.813 -16.239 1.00 86.25 89 TRP A N 1
ATOM 683 C CA . TRP A 1 89 ? -0.387 4.315 -16.188 1.00 86.25 89 TRP A CA 1
ATOM 684 C C . TRP A 1 89 ? 0.481 3.507 -15.221 1.00 86.25 89 TRP A C 1
ATOM 686 O O . TRP A 1 89 ? 1.608 3.154 -15.557 1.00 86.25 89 TRP A O 1
ATOM 696 N N . PHE A 1 90 ? -0.057 3.140 -14.060 1.00 82.12 90 PHE A N 1
ATOM 697 C CA . PHE A 1 90 ? 0.643 2.323 -13.073 1.00 82.12 90 PHE A CA 1
ATOM 698 C C . PHE A 1 90 ? 0.922 0.899 -13.567 1.00 82.12 90 PHE A C 1
ATOM 700 O O . PHE A 1 90 ? 2.042 0.412 -13.432 1.00 82.12 90 PHE A O 1
ATOM 707 N N . SER A 1 91 ? -0.048 0.241 -14.202 1.00 85.31 91 SER A N 1
ATOM 708 C CA . SER A 1 91 ? 0.156 -1.060 -14.840 1.00 85.31 91 SER A CA 1
ATOM 709 C C . SER A 1 91 ? 1.179 -0.979 -15.970 1.00 85.31 91 SER A C 1
ATOM 711 O O . SER A 1 91 ? 1.960 -1.908 -16.133 1.00 85.31 91 SER A O 1
ATOM 713 N N . PHE A 1 92 ? 1.239 0.129 -16.714 1.00 88.69 92 PHE A N 1
ATOM 714 C CA . PHE A 1 92 ? 2.264 0.330 -17.740 1.00 88.69 92 P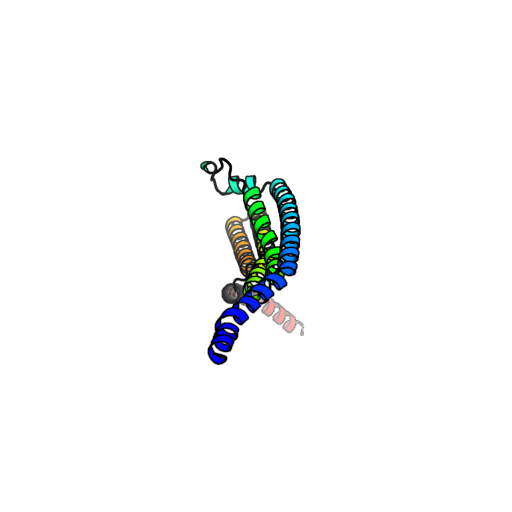HE A CA 1
ATOM 715 C C . PHE A 1 92 ? 3.680 0.452 -17.147 1.00 88.69 92 PHE A C 1
ATOM 717 O O . PHE A 1 92 ? 4.623 -0.100 -17.716 1.00 88.69 92 PHE A O 1
ATOM 724 N N . ILE A 1 93 ? 3.835 1.077 -15.970 1.00 87.06 93 ILE A N 1
ATOM 725 C CA . ILE A 1 93 ? 5.127 1.163 -15.259 1.00 87.06 93 ILE A CA 1
ATOM 726 C C . ILE A 1 93 ? 5.712 -0.230 -14.966 1.00 87.06 93 ILE A C 1
ATOM 728 O O . ILE A 1 93 ? 6.927 -0.417 -15.053 1.00 87.06 93 ILE A O 1
ATOM 732 N N . VAL A 1 94 ? 4.860 -1.231 -14.711 1.00 87.69 94 VAL A N 1
ATOM 733 C CA . VAL A 1 94 ? 5.283 -2.628 -14.492 1.00 87.69 94 VAL A CA 1
ATOM 734 C C . VAL A 1 94 ? 6.069 -3.182 -15.678 1.00 87.69 94 VAL A C 1
ATOM 736 O O . VAL A 1 94 ? 7.036 -3.912 -15.482 1.00 87.69 94 VAL A O 1
ATOM 739 N N . PHE A 1 95 ? 5.698 -2.806 -16.901 1.00 90.62 95 PHE A N 1
ATOM 740 C CA . PHE A 1 95 ? 6.374 -3.242 -18.125 1.00 90.62 95 PHE A CA 1
ATOM 741 C C . PHE A 1 95 ? 7.560 -2.350 -18.502 1.00 90.62 95 PHE A C 1
ATOM 743 O O . PHE A 1 95 ? 8.443 -2.779 -19.242 1.00 90.62 95 PHE A O 1
ATOM 750 N N . LEU A 1 96 ? 7.618 -1.136 -17.955 1.00 90.50 96 LEU A N 1
ATOM 751 C CA . LEU A 1 96 ? 8.750 -0.227 -18.116 1.00 90.50 96 LEU A CA 1
ATOM 752 C C . LEU A 1 96 ? 10.022 -0.780 -17.464 1.00 90.50 96 LEU A C 1
ATOM 754 O O . LEU A 1 96 ? 11.100 -0.607 -18.021 1.00 90.50 96 LEU A O 1
ATOM 758 N N . SER A 1 97 ? 9.901 -1.461 -16.320 1.00 90.44 97 SER A N 1
ATOM 759 C CA . SER A 1 97 ? 11.037 -2.085 -15.624 1.00 90.44 97 SER A CA 1
ATOM 760 C C . SER A 1 97 ? 11.772 -3.129 -16.488 1.00 90.44 97 SER A C 1
ATOM 762 O O . SER A 1 97 ? 12.943 -2.903 -16.801 1.00 90.44 97 SER A O 1
ATOM 764 N N . PRO A 1 98 ? 11.127 -4.213 -16.970 1.00 89.56 98 PRO A N 1
ATOM 765 C CA . PRO A 1 98 ? 11.789 -5.184 -17.838 1.00 89.56 98 PRO A CA 1
ATOM 766 C C . PRO A 1 98 ? 12.200 -4.579 -19.186 1.00 89.56 98 PRO A C 1
ATOM 768 O O . PRO A 1 98 ? 13.239 -4.958 -19.721 1.00 89.56 98 PRO A O 1
ATOM 771 N N . ALA A 1 99 ? 11.452 -3.607 -19.726 1.00 91.31 99 ALA A N 1
ATOM 772 C CA . ALA A 1 99 ? 11.870 -2.887 -20.928 1.00 91.31 99 ALA A CA 1
ATOM 773 C C . ALA A 1 99 ? 13.183 -2.115 -20.704 1.00 91.31 99 ALA A C 1
ATOM 775 O O . ALA A 1 99 ? 14.079 -2.192 -21.539 1.00 91.31 99 ALA A O 1
ATOM 776 N N . ALA A 1 100 ? 13.338 -1.433 -19.565 1.00 90.50 100 ALA A N 1
ATOM 777 C CA . ALA A 1 100 ? 14.568 -0.731 -19.205 1.00 90.50 100 ALA A CA 1
ATOM 778 C C . ALA A 1 100 ? 15.751 -1.696 -19.022 1.00 90.50 100 ALA A C 1
ATOM 780 O O . ALA A 1 100 ? 16.850 -1.393 -19.481 1.00 90.50 100 ALA A O 1
ATOM 781 N N . SER A 1 101 ? 15.531 -2.879 -18.435 1.00 89.06 101 SER A N 1
ATOM 782 C CA . SER A 1 101 ? 16.568 -3.917 -18.315 1.00 89.06 101 SER A CA 1
ATOM 783 C C . SER A 1 101 ? 17.074 -4.420 -19.671 1.00 89.06 101 SER A C 1
ATOM 785 O O . SER A 1 101 ? 18.255 -4.730 -19.812 1.00 89.06 101 SER A O 1
ATOM 787 N N . LEU A 1 102 ? 16.202 -4.487 -20.683 1.00 89.81 102 LEU A N 1
ATOM 788 C CA . LEU A 1 102 ? 16.552 -4.948 -22.032 1.00 89.81 102 LEU A CA 1
ATOM 789 C C . LEU A 1 102 ? 17.390 -3.933 -22.825 1.00 89.81 102 LEU A C 1
ATOM 791 O O . LEU A 1 102 ? 18.075 -4.321 -23.769 1.00 89.81 102 LEU A O 1
ATOM 795 N N . LEU A 1 103 ? 17.373 -2.653 -22.439 1.00 86.31 103 LEU A N 1
ATOM 796 C CA . LEU A 1 103 ? 18.157 -1.593 -23.087 1.00 86.31 103 LEU A CA 1
ATOM 797 C C . LEU A 1 103 ? 19.643 -1.609 -22.700 1.00 86.31 103 LEU A C 1
ATOM 799 O O . LEU A 1 103 ? 20.455 -0.969 -23.369 1.00 86.31 103 LEU A O 1
ATOM 803 N N . GLY A 1 104 ? 20.006 -2.356 -21.655 1.00 82.69 104 GLY A N 1
ATOM 804 C CA . GLY A 1 104 ? 21.387 -2.616 -21.269 1.00 82.69 104 GLY A CA 1
ATOM 805 C C . GLY A 1 104 ? 21.709 -2.277 -19.808 1.00 82.69 104 GLY A C 1
ATOM 806 O O . GLY A 1 104 ? 20.914 -1.656 -19.101 1.00 82.69 104 GLY A O 1
ATOM 807 N N . PRO A 1 105 ? 22.917 -2.648 -19.345 1.00 74.19 105 PRO A N 1
ATOM 808 C CA . PRO A 1 105 ? 23.309 -2.573 -17.934 1.00 74.19 105 PRO A CA 1
ATOM 809 C C . PRO A 1 105 ? 23.451 -1.142 -17.387 1.00 74.19 105 PRO A C 1
ATOM 811 O O . PRO A 1 105 ? 23.444 -0.947 -16.176 1.00 74.19 105 PRO A O 1
ATOM 814 N N . GLY A 1 106 ? 23.549 -0.126 -18.253 1.00 80.12 106 GLY A N 1
ATOM 815 C CA . GLY A 1 106 ? 23.567 1.280 -17.831 1.00 80.12 106 GLY A CA 1
ATOM 816 C C . GLY A 1 106 ? 22.235 1.772 -17.249 1.00 80.12 106 GLY A C 1
ATOM 817 O O . GLY A 1 106 ? 22.216 2.776 -16.544 1.00 80.12 106 GLY A O 1
ATOM 818 N N . LEU A 1 107 ? 21.127 1.068 -17.518 1.00 83.75 107 LEU A N 1
ATOM 819 C CA . LEU A 1 107 ? 19.788 1.408 -17.028 1.00 83.75 107 LEU A CA 1
ATOM 820 C C . LEU A 1 107 ? 19.345 0.550 -15.832 1.00 83.75 107 LEU A C 1
ATOM 822 O O . LEU A 1 107 ? 18.217 0.713 -15.370 1.00 83.75 107 LEU A O 1
ATOM 826 N N . SER A 1 108 ? 20.202 -0.322 -15.287 1.00 85.69 108 SER A N 1
ATOM 827 C CA . SER A 1 108 ? 19.837 -1.196 -14.160 1.00 85.69 108 SER A CA 1
ATOM 828 C C . SER A 1 108 ? 19.252 -0.444 -12.953 1.00 85.69 108 SER A C 1
ATOM 830 O O . SER A 1 108 ? 18.181 -0.844 -12.501 1.00 85.69 108 SER A O 1
ATOM 832 N N . PRO A 1 109 ? 19.817 0.695 -12.488 1.00 89.06 109 PRO A N 1
ATOM 833 C CA . PRO A 1 109 ? 19.222 1.442 -11.375 1.00 89.06 109 PRO A CA 1
ATOM 834 C C . PRO A 1 109 ? 17.816 1.976 -11.687 1.00 89.06 109 PRO A C 1
ATOM 836 O O . PRO A 1 109 ? 16.943 2.009 -10.821 1.00 89.06 109 PRO A O 1
ATOM 839 N N . LEU A 1 110 ? 17.574 2.375 -12.941 1.00 88.44 110 LEU A N 1
ATOM 840 C CA . LEU A 1 110 ? 16.254 2.810 -13.393 1.00 88.44 110 LEU A CA 1
ATOM 841 C C . LEU A 1 110 ? 15.277 1.629 -13.429 1.00 88.44 110 LEU A C 1
ATOM 843 O O . LEU A 1 110 ? 14.141 1.767 -12.983 1.00 88.44 110 LEU A O 1
ATOM 847 N N . ALA A 1 111 ? 15.712 0.470 -13.926 1.00 88.94 111 ALA A N 1
ATOM 848 C CA . ALA A 1 111 ? 14.894 -0.736 -13.969 1.00 88.94 111 ALA A CA 1
ATOM 849 C C . ALA A 1 111 ? 14.491 -1.213 -12.563 1.00 88.94 111 ALA A C 1
ATOM 851 O O . ALA A 1 111 ? 13.326 -1.561 -12.358 1.00 88.94 111 ALA A O 1
ATOM 852 N N . GLU A 1 112 ? 15.415 -1.168 -11.600 1.00 89.69 112 GLU A N 1
ATOM 853 C CA . GLU A 1 112 ? 15.171 -1.490 -10.188 1.00 89.69 112 GLU A CA 1
ATOM 854 C C . GLU A 1 112 ? 14.191 -0.504 -9.543 1.00 89.69 112 GLU A C 1
ATOM 856 O O . GLU A 1 112 ? 13.227 -0.909 -8.893 1.00 89.69 112 GLU A O 1
ATOM 861 N N . PHE A 1 113 ? 14.368 0.799 -9.773 1.00 89.31 113 PHE A N 1
ATOM 862 C CA . PHE A 1 113 ? 13.433 1.813 -9.285 1.00 89.31 113 PHE A CA 1
ATOM 863 C C . PHE A 1 113 ? 12.019 1.615 -9.852 1.00 89.31 113 PHE A C 1
ATOM 865 O O . PHE A 1 113 ? 11.031 1.629 -9.112 1.00 89.31 113 PHE A O 1
ATOM 872 N N . LEU A 1 114 ? 11.914 1.370 -11.161 1.00 89.44 114 LEU A N 1
ATOM 873 C CA . LEU A 1 114 ? 10.645 1.059 -11.820 1.00 89.44 114 LEU A CA 1
ATOM 874 C C . LEU A 1 114 ? 10.029 -0.230 -11.269 1.00 89.44 114 LEU A C 1
ATOM 876 O O . LEU A 1 114 ? 8.810 -0.305 -11.144 1.00 89.44 114 LEU A O 1
ATOM 880 N N . GLN A 1 115 ? 10.847 -1.218 -10.893 1.00 88.62 115 GLN A N 1
ATOM 8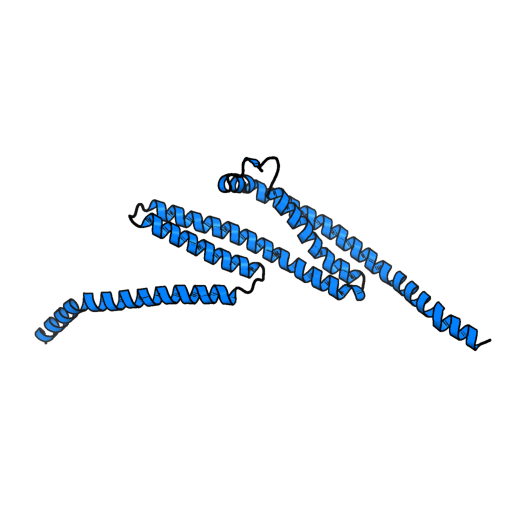81 C CA . GLN A 1 115 ? 10.385 -2.453 -10.266 1.00 88.62 115 GLN A CA 1
ATOM 882 C C . GLN A 1 115 ? 9.787 -2.196 -8.878 1.00 88.62 115 GLN A C 1
ATOM 884 O O . GLN A 1 115 ? 8.729 -2.735 -8.561 1.00 88.62 115 GLN A O 1
ATOM 889 N N . VAL A 1 116 ? 10.414 -1.346 -8.062 1.00 89.06 116 VAL A N 1
ATOM 890 C CA . VAL A 1 116 ? 9.867 -0.953 -6.753 1.00 89.06 116 VAL A CA 1
ATOM 891 C C . VAL A 1 116 ? 8.512 -0.264 -6.923 1.00 89.06 116 VAL A C 1
ATOM 893 O O . VAL A 1 116 ? 7.553 -0.635 -6.247 1.00 89.06 116 VAL A O 1
ATOM 896 N N . ILE A 1 117 ? 8.395 0.678 -7.868 1.00 86.12 117 ILE A N 1
ATOM 897 C CA . ILE A 1 117 ? 7.107 1.325 -8.168 1.00 86.12 117 ILE A CA 1
ATOM 898 C C . ILE A 1 117 ? 6.087 0.290 -8.650 1.00 86.12 117 ILE A C 1
ATOM 900 O O . ILE A 1 117 ? 4.953 0.282 -8.179 1.00 86.12 117 ILE A O 1
ATOM 904 N N . ALA A 1 118 ? 6.482 -0.605 -9.556 1.00 85.19 118 ALA A N 1
ATOM 905 C CA . ALA A 1 118 ? 5.625 -1.654 -10.093 1.00 85.19 118 ALA A CA 1
ATOM 906 C C . ALA A 1 118 ? 5.053 -2.564 -8.996 1.00 85.19 118 ALA A C 1
ATOM 908 O O . ALA A 1 118 ? 3.865 -2.883 -9.016 1.00 85.19 118 ALA A O 1
ATOM 909 N N . LEU A 1 119 ? 5.878 -2.948 -8.018 1.00 85.00 119 LEU A N 1
ATOM 910 C CA . LEU A 1 119 ? 5.475 -3.782 -6.883 1.00 85.00 119 LEU A CA 1
ATOM 911 C C . LEU A 1 119 ? 4.607 -3.032 -5.861 1.00 85.00 119 LEU A C 1
ATOM 913 O O . LEU A 1 119 ? 3.810 -3.658 -5.161 1.00 85.00 119 LEU A O 1
ATOM 917 N N . TRP A 1 120 ? 4.704 -1.704 -5.809 1.00 85.00 120 TRP A N 1
ATOM 918 C CA . TRP A 1 120 ? 3.834 -0.865 -4.985 1.00 85.00 120 TRP A CA 1
ATOM 919 C C . TRP A 1 120 ? 2.406 -0.758 -5.553 1.00 85.00 120 TRP A C 1
ATOM 921 O O . TRP A 1 120 ? 1.456 -0.550 -4.801 1.00 85.00 120 TRP A O 1
ATOM 931 N N . VAL A 1 121 ? 2.200 -0.973 -6.861 1.00 81.75 121 VAL A N 1
ATOM 932 C CA . VAL A 1 121 ? 0.868 -0.879 -7.500 1.00 81.75 121 VAL A CA 1
ATOM 933 C C . VAL A 1 121 ? -0.139 -1.900 -6.942 1.00 81.75 121 VAL A C 1
ATOM 935 O O . VAL A 1 121 ? -1.217 -1.479 -6.510 1.00 81.75 121 VAL A O 1
ATOM 938 N N . PRO A 1 122 ? 0.159 -3.217 -6.878 1.00 79.06 122 PRO A N 1
ATOM 939 C CA . PRO A 1 122 ? -0.724 -4.183 -6.223 1.00 79.06 122 PRO A CA 1
ATOM 940 C C . PRO A 1 122 ? -1.043 -3.815 -4.771 1.00 79.06 122 PRO A C 1
ATOM 942 O O . PRO A 1 122 ? -2.178 -3.977 -4.319 1.00 79.06 122 PRO A O 1
ATOM 945 N N . GLN A 1 123 ? -0.052 -3.293 -4.044 1.00 86.62 123 GLN A N 1
ATOM 946 C CA . GLN A 1 123 ? -0.219 -2.867 -2.659 1.00 86.62 123 GLN A CA 1
ATOM 947 C C . GLN A 1 123 ? -1.175 -1.673 -2.552 1.00 86.62 123 GLN A C 1
ATOM 949 O O . GLN A 1 123 ? -2.096 -1.710 -1.740 1.00 86.62 123 GLN A O 1
ATOM 954 N N . ALA A 1 124 ? -1.035 -0.668 -3.418 1.00 83.31 124 ALA A N 1
ATOM 955 C CA . ALA A 1 124 ? -1.925 0.487 -3.476 1.00 83.31 124 ALA A CA 1
ATOM 956 C C . ALA A 1 124 ? -3.378 0.094 -3.798 1.00 83.31 124 ALA A C 1
ATOM 958 O O . ALA A 1 124 ? -4.305 0.600 -3.166 1.00 83.31 124 ALA A O 1
ATOM 959 N N . ILE A 1 125 ? -3.592 -0.855 -4.718 1.00 78.69 125 ILE A N 1
ATOM 960 C CA . ILE A 1 125 ? -4.933 -1.398 -5.001 1.00 78.69 125 ILE A CA 1
ATOM 961 C C . ILE A 1 125 ? -5.508 -2.065 -3.746 1.00 78.69 125 ILE A C 1
ATOM 963 O O . ILE A 1 125 ? -6.645 -1.783 -3.364 1.00 78.69 125 ILE A O 1
ATOM 967 N N . GLY A 1 126 ? -4.717 -2.904 -3.069 1.00 83.62 126 GLY A N 1
ATOM 968 C CA . GLY A 1 126 ? -5.112 -3.516 -1.800 1.00 83.62 126 GLY A CA 1
ATOM 969 C C . GLY A 1 126 ? -5.474 -2.477 -0.735 1.00 83.62 126 GLY A C 1
ATOM 970 O O . GLY A 1 126 ? -6.485 -2.627 -0.053 1.00 83.62 126 GLY A O 1
ATOM 971 N N . ALA A 1 127 ? -4.713 -1.384 -0.646 1.00 86.81 127 ALA A N 1
ATOM 972 C CA . ALA A 1 127 ? -4.950 -0.291 0.291 1.00 86.81 127 ALA A CA 1
ATOM 973 C C . ALA A 1 127 ? -6.286 0.416 0.009 1.00 86.81 127 ALA A C 1
ATOM 975 O O . ALA A 1 127 ? -7.067 0.652 0.928 1.00 86.81 127 ALA A O 1
ATOM 976 N N . ILE A 1 128 ? -6.586 0.703 -1.262 1.00 81.12 128 ILE A N 1
ATOM 977 C CA . ILE A 1 128 ? -7.859 1.308 -1.679 1.00 81.12 128 ILE A CA 1
ATOM 978 C C . ILE A 1 128 ? -9.033 0.376 -1.355 1.00 81.12 128 ILE A C 1
ATOM 980 O O . ILE A 1 128 ? -10.037 0.824 -0.798 1.00 81.12 128 ILE A O 1
ATOM 984 N N . LEU A 1 129 ? -8.909 -0.920 -1.663 1.00 81.12 129 LEU A N 1
ATOM 985 C CA . LEU A 1 129 ? -9.946 -1.907 -1.356 1.00 81.12 129 LEU A CA 1
ATOM 986 C C . LEU A 1 129 ? -10.185 -2.018 0.152 1.00 81.12 129 LEU A C 1
ATOM 988 O O . LEU A 1 129 ? -11.331 -1.978 0.594 1.00 81.12 129 LEU A O 1
ATOM 992 N N . LEU A 1 130 ? -9.123 -2.110 0.953 1.00 87.81 130 LEU A N 1
ATOM 993 C CA . LEU A 1 130 ? -9.231 -2.164 2.410 1.00 87.81 130 LEU A CA 1
ATOM 994 C C . LEU A 1 130 ? -9.822 -0.883 2.994 1.00 87.81 130 LEU A C 1
ATOM 996 O O . LEU A 1 130 ? -10.654 -0.969 3.893 1.00 87.81 130 LEU A O 1
ATOM 1000 N N . ALA A 1 131 ? -9.461 0.289 2.468 1.00 83.31 131 ALA A N 1
ATOM 1001 C CA . ALA A 1 131 ? -10.066 1.554 2.873 1.00 83.31 131 ALA A CA 1
ATOM 1002 C C . ALA A 1 131 ? -11.576 1.561 2.595 1.00 83.31 131 ALA A C 1
ATOM 1004 O O . ALA A 1 131 ? -12.361 1.924 3.471 1.00 83.31 131 ALA A O 1
ATOM 1005 N N . PHE A 1 132 ? -11.989 1.105 1.408 1.00 81.25 132 PHE A N 1
ATOM 1006 C CA . PHE A 1 132 ? -13.398 0.995 1.036 1.00 81.25 132 PHE A CA 1
ATOM 1007 C C . PHE A 1 132 ? -14.153 0.018 1.947 1.00 81.25 132 PHE A C 1
ATOM 1009 O O . PHE A 1 132 ? -15.147 0.395 2.567 1.00 81.25 132 PHE A O 1
ATOM 1016 N N . PHE A 1 133 ? -13.673 -1.222 2.081 1.00 84.12 133 PHE A N 1
ATOM 1017 C CA . PHE A 1 133 ? -14.334 -2.232 2.912 1.00 84.12 133 PHE A CA 1
ATOM 1018 C C . PHE A 1 133 ? -14.328 -1.865 4.395 1.00 84.12 133 PHE A C 1
ATOM 1020 O O . PHE A 1 133 ? -15.331 -2.079 5.071 1.00 84.12 133 PHE A O 1
ATOM 1027 N N . GLY A 1 134 ? -13.243 -1.285 4.902 1.00 89.19 134 GLY A N 1
ATOM 1028 C CA . GLY A 1 134 ? -13.158 -0.839 6.288 1.00 89.19 134 GLY A CA 1
ATOM 1029 C C . GLY A 1 134 ? -14.080 0.344 6.580 1.00 89.19 134 GLY A C 1
ATOM 1030 O O . GLY A 1 134 ? -14.737 0.362 7.619 1.00 89.19 134 GLY A O 1
ATOM 1031 N N . PHE A 1 135 ? -14.234 1.275 5.633 1.00 85.25 135 PHE A N 1
ATOM 1032 C CA . PHE A 1 135 ? -15.238 2.333 5.727 1.00 85.25 135 PHE A CA 1
ATOM 1033 C C . PHE A 1 135 ? -16.666 1.759 5.753 1.00 85.25 135 PHE A C 1
ATOM 1035 O O . PHE A 1 135 ? -17.458 2.101 6.633 1.00 85.25 135 PHE A O 1
ATOM 1042 N N . VAL A 1 136 ? -16.990 0.850 4.825 1.00 82.88 136 VAL A N 1
ATOM 1043 C CA . VAL A 1 136 ? -18.308 0.193 4.769 1.00 82.88 136 VAL A CA 1
ATOM 1044 C C . VAL A 1 136 ? -18.585 -0.586 6.057 1.00 82.88 136 VAL A C 1
ATOM 1046 O O . VAL A 1 136 ? -19.679 -0.486 6.609 1.00 82.88 136 VAL A O 1
ATOM 1049 N N . ALA A 1 137 ? -17.597 -1.321 6.571 1.00 86.50 137 ALA A N 1
ATOM 1050 C CA . ALA A 1 137 ? -17.705 -2.049 7.829 1.00 86.50 137 ALA A CA 1
ATOM 1051 C C . ALA A 1 137 ? -17.941 -1.104 9.017 1.00 86.50 137 ALA A C 1
ATOM 1053 O O . ALA A 1 137 ? -18.793 -1.391 9.859 1.00 86.50 137 ALA A O 1
ATOM 1054 N N . ALA A 1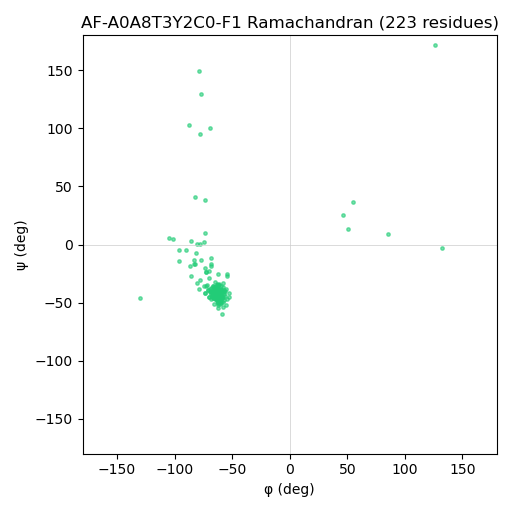 138 ? -17.241 0.034 9.068 1.00 90.38 138 ALA A N 1
ATOM 1055 C CA . ALA A 1 138 ? -17.419 1.032 10.118 1.00 90.38 138 ALA A CA 1
ATOM 1056 C C . ALA A 1 138 ? -18.853 1.581 10.139 1.00 90.38 138 ALA A C 1
ATOM 1058 O O . ALA A 1 138 ? -19.474 1.617 11.202 1.00 90.38 138 ALA A O 1
ATOM 1059 N N . GLU A 1 139 ? -19.404 1.948 8.977 1.00 86.88 139 GLU A N 1
ATOM 1060 C CA . GLU A 1 139 ? -20.783 2.444 8.889 1.00 86.88 139 GLU A CA 1
ATOM 1061 C C . GLU A 1 139 ? -21.820 1.359 9.165 1.00 86.88 139 GLU A C 1
ATOM 1063 O O . GLU A 1 139 ? -22.820 1.613 9.835 1.00 86.88 139 GLU A O 1
ATOM 1068 N N . TYR A 1 140 ? -21.579 0.135 8.698 1.00 88.75 140 TYR A N 1
ATOM 1069 C CA . TYR A 1 140 ? -22.476 -0.986 8.950 1.00 88.75 140 TYR A CA 1
ATOM 1070 C C . TYR A 1 140 ? -22.598 -1.291 10.446 1.00 88.75 140 TYR A C 1
ATOM 1072 O O . TYR A 1 140 ? -23.704 -1.476 10.961 1.00 88.75 140 TYR A O 1
ATOM 1080 N N . VAL A 1 141 ? -21.469 -1.309 11.160 1.00 93.56 141 VAL A N 1
ATOM 1081 C CA . VAL A 1 141 ? -21.450 -1.507 12.613 1.00 93.56 141 VAL A CA 1
ATOM 1082 C C . VAL A 1 141 ? -22.120 -0.330 13.323 1.00 93.56 141 VAL A C 1
ATOM 1084 O O . VAL A 1 141 ? -22.970 -0.555 14.182 1.00 93.56 141 VAL A O 1
ATOM 1087 N N . ALA A 1 142 ? -21.809 0.909 12.936 1.00 90.56 142 ALA A N 1
ATOM 1088 C CA . ALA A 1 142 ? -22.416 2.108 13.515 1.00 90.56 142 ALA A CA 1
ATOM 1089 C C . ALA A 1 142 ? -23.947 2.110 13.374 1.00 90.56 142 ALA A C 1
ATOM 1091 O O . ALA A 1 142 ? -24.672 2.374 14.336 1.00 90.56 142 ALA A O 1
ATOM 1092 N N . TRP A 1 143 ? -24.445 1.762 12.185 1.00 87.81 143 TRP A N 1
ATOM 1093 C CA . TRP A 1 143 ? -25.873 1.655 11.902 1.00 87.81 143 TRP A CA 1
ATOM 1094 C C . TRP A 1 143 ? -26.549 0.575 12.749 1.00 87.81 143 TRP A C 1
ATOM 1096 O O . TRP A 1 143 ? -27.584 0.836 13.363 1.00 87.81 143 TRP A O 1
ATOM 1106 N N . LYS A 1 144 ? -25.936 -0.611 12.864 1.00 91.62 144 LYS A N 1
ATOM 1107 C CA . LYS A 1 144 ? -26.457 -1.680 13.726 1.00 91.62 144 LYS A CA 1
ATOM 1108 C C . LYS A 1 144 ? -26.522 -1.282 15.193 1.00 91.62 144 LYS A C 1
ATOM 1110 O O . LYS A 1 144 ? -27.503 -1.601 15.854 1.00 91.62 144 LYS A O 1
ATOM 1115 N N . VAL A 1 145 ? -25.502 -0.594 15.704 1.00 91.94 145 VAL A N 1
ATOM 1116 C CA . VAL A 1 145 ? -25.499 -0.119 17.094 1.00 91.94 145 VAL A CA 1
ATOM 1117 C C . VAL A 1 145 ? -26.588 0.935 17.307 1.00 91.94 145 VAL A C 1
ATOM 1119 O O . VAL A 1 145 ? -27.293 0.880 18.316 1.00 91.94 145 VAL A O 1
ATOM 1122 N N . MET A 1 146 ? -26.778 1.850 16.347 1.00 88.06 146 MET A N 1
ATOM 1123 C CA . MET A 1 146 ? -27.856 2.849 16.383 1.00 88.06 146 MET A CA 1
ATOM 1124 C C . MET A 1 146 ? -29.251 2.220 16.429 1.00 88.06 146 MET A C 1
ATOM 1126 O O . MET A 1 146 ? -30.115 2.718 17.145 1.00 88.06 146 MET A O 1
ATOM 1130 N N . ALA A 1 147 ? -29.453 1.091 15.747 1.00 89.00 147 ALA A N 1
ATOM 1131 C CA . ALA A 1 147 ? -30.730 0.380 15.731 1.00 89.00 147 ALA A CA 1
ATOM 1132 C C . ALA A 1 147 ? -31.126 -0.266 17.077 1.00 89.00 147 ALA A C 1
ATOM 1134 O O . ALA A 1 147 ? -32.268 -0.685 17.228 1.00 89.00 147 ALA A O 1
ATOM 1135 N N . LEU A 1 148 ? -30.220 -0.356 18.060 1.00 89.38 148 LEU A N 1
ATOM 1136 C CA . LEU A 1 148 ? -30.499 -0.971 19.368 1.00 89.38 148 LEU A CA 1
ATOM 1137 C C . LEU A 1 148 ? -31.241 -0.046 20.359 1.00 89.38 148 LEU A C 1
ATOM 1139 O O . LEU A 1 148 ? -31.455 -0.454 21.495 1.00 89.38 148 LEU A O 1
ATOM 1143 N N . GLU A 1 149 ? -31.573 1.196 19.974 1.00 79.81 149 GLU A N 1
ATOM 1144 C CA . GLU A 1 149 ? -32.343 2.193 20.759 1.00 79.81 149 GLU A CA 1
ATOM 1145 C C . GLU A 1 149 ? -31.918 2.379 22.239 1.00 79.81 149 GLU A C 1
ATOM 1147 O O . GLU A 1 149 ? -32.686 2.812 23.096 1.00 79.81 149 GLU A O 1
ATOM 1152 N N . GLY A 1 150 ? -30.660 2.085 22.576 1.00 80.69 150 GLY A N 1
ATOM 1153 C CA . GLY A 1 150 ? -30.130 2.264 23.928 1.00 80.69 150 GLY A CA 1
ATOM 1154 C C . GLY A 1 150 ? -29.775 3.722 24.246 1.00 80.69 150 GLY A C 1
ATOM 1155 O O . GLY A 1 150 ? -29.283 4.453 23.388 1.00 80.69 150 GLY A O 1
ATOM 1156 N N . LYS A 1 151 ? -29.896 4.129 25.519 1.00 82.44 151 LYS A N 1
ATOM 1157 C CA . LYS A 1 151 ? -29.535 5.483 26.005 1.00 82.44 151 LYS A CA 1
ATOM 1158 C C . LYS A 1 151 ? -28.089 5.898 25.667 1.00 82.44 151 LYS A C 1
ATOM 1160 O O . LYS A 1 151 ? -27.811 7.079 25.498 1.00 82.44 151 LYS A O 1
ATOM 1165 N N . SER A 1 152 ? -27.186 4.924 25.521 1.00 86.69 152 SER A N 1
ATOM 1166 C CA . SER A 1 152 ? -25.776 5.124 25.142 1.00 86.69 152 SER A CA 1
ATOM 1167 C C . SER A 1 152 ? -25.463 4.735 23.692 1.00 86.69 152 SER A C 1
ATOM 1169 O O . SER A 1 152 ? -24.302 4.766 23.291 1.00 86.69 152 SER A O 1
ATOM 1171 N N . SER A 1 153 ? -26.470 4.370 22.894 1.00 86.81 153 SER A N 1
ATOM 1172 C CA . SER A 1 153 ? -26.302 3.874 21.523 1.00 86.81 153 SER A CA 1
ATOM 1173 C C . SER A 1 153 ? -25.550 4.870 20.633 1.00 86.81 153 SER A C 1
ATOM 1175 O O . SER A 1 153 ? -24.657 4.478 19.886 1.00 86.81 153 SER A O 1
ATOM 1177 N N . HIS A 1 154 ? -25.815 6.171 20.787 1.00 88.06 154 HIS A N 1
ATOM 1178 C CA . HIS A 1 154 ? -25.126 7.208 20.019 1.00 88.06 154 HIS A CA 1
ATOM 1179 C C . HIS A 1 154 ? -23.617 7.262 20.322 1.00 88.06 154 HIS A C 1
ATOM 1181 O O . HIS A 1 154 ? -22.796 7.354 19.410 1.00 88.06 154 HIS A O 1
ATOM 1187 N N . ILE A 1 155 ? -23.241 7.131 21.600 1.00 88.81 155 ILE A N 1
ATOM 1188 C CA . ILE A 1 155 ? -21.839 7.150 22.043 1.00 88.81 155 ILE A CA 1
ATOM 1189 C C . ILE A 1 155 ? -21.123 5.874 21.592 1.00 88.81 155 ILE A C 1
ATOM 1191 O O . ILE A 1 155 ? -20.017 5.941 21.060 1.00 88.81 155 ILE A O 1
ATOM 1195 N N . ILE A 1 156 ? -21.759 4.714 21.772 1.00 90.50 156 ILE A N 1
ATOM 1196 C CA . ILE A 1 156 ? -21.178 3.416 21.407 1.00 90.50 156 ILE A CA 1
ATOM 1197 C C . ILE A 1 156 ? -21.020 3.322 19.886 1.00 90.50 156 ILE A C 1
ATOM 1199 O O . ILE A 1 156 ? -19.973 2.892 19.415 1.00 90.50 156 ILE A O 1
ATOM 1203 N N . SER A 1 157 ? -22.004 3.793 19.115 1.00 92.31 157 SER A N 1
ATOM 1204 C CA . SER A 1 157 ? -21.938 3.835 17.651 1.00 92.31 157 SER A CA 1
ATOM 1205 C C . SER A 1 157 ? -20.765 4.686 17.163 1.00 92.31 157 SER A C 1
ATOM 1207 O O . SER A 1 157 ? -19.937 4.207 16.385 1.00 92.31 157 SER A O 1
ATOM 1209 N N . GLY A 1 158 ? -20.636 5.916 17.678 1.00 90.75 158 GLY A N 1
ATOM 1210 C CA . GLY A 1 158 ? -19.522 6.800 17.337 1.00 90.75 158 GLY A CA 1
ATOM 1211 C C . GLY A 1 158 ? -18.162 6.213 17.724 1.00 90.75 158 GLY A C 1
ATOM 1212 O O . GLY A 1 158 ? -17.224 6.246 16.928 1.00 90.75 158 GLY A O 1
ATOM 1213 N N . ALA A 1 159 ? -18.062 5.612 18.914 1.00 91.19 159 ALA A N 1
ATOM 1214 C CA . ALA A 1 159 ? -16.841 4.962 19.381 1.00 91.19 159 ALA A CA 1
ATOM 1215 C C . ALA A 1 159 ? -16.451 3.763 18.500 1.00 91.19 159 ALA A C 1
ATOM 1217 O O . ALA A 1 159 ? -15.307 3.683 18.053 1.00 91.19 159 ALA A O 1
ATOM 1218 N N . SER A 1 160 ? -17.393 2.862 18.198 1.00 92.94 160 SER A N 1
ATOM 1219 C CA . SER A 1 160 ? -17.160 1.703 17.330 1.00 92.94 160 SER A CA 1
ATOM 1220 C C . SER A 1 160 ? -16.761 2.123 15.918 1.00 92.94 160 SER A C 1
ATOM 1222 O O . SER A 1 160 ? -15.796 1.587 15.375 1.00 92.94 160 SER A O 1
ATOM 1224 N N . LYS A 1 161 ? -17.450 3.117 15.345 1.00 91.75 161 LYS A N 1
ATOM 1225 C CA . LYS A 1 161 ? -17.125 3.669 14.026 1.00 91.75 161 LYS A CA 1
ATOM 1226 C C . LYS A 1 161 ? -15.699 4.204 13.985 1.00 91.75 161 LYS A C 1
ATOM 1228 O O . LYS A 1 161 ? -14.918 3.798 13.128 1.00 91.75 161 LYS A O 1
ATOM 1233 N N . ASN A 1 162 ? -15.352 5.086 14.921 1.00 92.12 162 ASN A N 1
ATOM 1234 C CA . ASN A 1 162 ? -14.028 5.700 14.970 1.00 92.12 162 ASN A CA 1
ATOM 1235 C C . ASN A 1 162 ? -12.934 4.652 15.182 1.00 92.12 162 ASN A C 1
ATOM 1237 O O . ASN A 1 162 ? -11.886 4.730 14.549 1.00 92.12 162 ASN A O 1
ATOM 1241 N N . LEU A 1 163 ? -13.186 3.641 16.014 1.00 93.50 163 LEU A N 1
ATOM 1242 C CA . LEU A 1 163 ? -12.235 2.563 16.263 1.00 93.50 163 LEU A CA 1
ATOM 1243 C C . LEU A 1 163 ? -11.980 1.722 15.004 1.00 93.50 163 LEU A C 1
ATOM 1245 O O . LEU A 1 163 ? -10.823 1.477 14.664 1.00 93.50 163 LEU A O 1
ATOM 1249 N N . ILE A 1 164 ? -13.031 1.343 14.268 1.00 94.88 164 ILE A N 1
ATOM 1250 C CA . ILE A 1 164 ? -12.889 0.610 13.000 1.00 94.88 164 ILE A CA 1
ATOM 1251 C C . ILE A 1 164 ? -12.176 1.472 11.953 1.00 94.88 164 ILE A C 1
ATOM 1253 O O . ILE A 1 164 ? -11.309 0.963 11.244 1.00 94.88 164 ILE A O 1
ATOM 1257 N N . LEU A 1 165 ? -12.486 2.770 11.867 1.00 93.62 165 LEU A N 1
ATOM 1258 C CA . LEU A 1 165 ? -11.822 3.685 10.934 1.00 93.62 165 LEU A CA 1
ATOM 1259 C C . LEU A 1 165 ? -10.335 3.865 11.255 1.00 93.62 165 LEU A C 1
ATOM 1261 O O . LEU A 1 165 ? -9.522 3.818 10.338 1.00 93.62 165 LEU A O 1
ATOM 1265 N N . ILE A 1 166 ? -9.964 4.018 12.530 1.00 93.69 166 ILE A N 1
ATOM 1266 C CA . ILE A 1 166 ? -8.557 4.113 12.952 1.00 93.69 166 ILE A CA 1
ATOM 1267 C C . ILE A 1 166 ? -7.816 2.815 12.622 1.00 93.69 166 ILE A C 1
ATOM 1269 O O . ILE A 1 166 ? -6.736 2.865 12.041 1.00 93.69 166 ILE A O 1
ATOM 1273 N N . LEU A 1 167 ? -8.397 1.653 12.933 1.00 94.00 167 LEU A N 1
ATOM 1274 C CA . LEU A 1 167 ? -7.800 0.356 12.600 1.00 94.00 167 LEU A CA 1
ATOM 1275 C C . LEU A 1 167 ? -7.635 0.175 11.091 1.00 94.00 167 LEU A C 1
ATOM 1277 O O . LEU A 1 167 ? -6.560 -0.201 10.630 1.00 94.00 167 LEU A O 1
ATOM 1281 N N . THR A 1 168 ? -8.677 0.492 10.323 1.00 95.62 168 THR A N 1
ATOM 1282 C CA . THR A 1 168 ? -8.638 0.466 8.857 1.00 95.62 168 THR A CA 1
ATOM 1283 C C . THR A 1 168 ? -7.525 1.369 8.349 1.00 95.62 168 THR A C 1
ATOM 1285 O O . THR A 1 168 ? -6.718 0.939 7.533 1.00 95.62 168 THR A O 1
ATOM 1288 N N . LEU A 1 169 ? -7.435 2.596 8.867 1.00 94.81 169 LEU A N 1
ATOM 1289 C CA . LEU A 1 169 ? -6.402 3.548 8.487 1.00 94.81 169 LEU A CA 1
ATOM 1290 C C . LEU A 1 169 ? -5.003 2.995 8.772 1.00 94.81 169 LEU A C 1
ATOM 1292 O O . LEU A 1 169 ? -4.151 3.064 7.896 1.00 94.81 169 LEU A O 1
ATOM 1296 N N . LEU A 1 170 ? -4.762 2.397 9.943 1.00 94.94 170 LEU A N 1
ATOM 1297 C CA . LEU A 1 170 ? -3.471 1.777 10.261 1.00 94.94 170 LEU A CA 1
ATOM 1298 C C . LEU A 1 170 ? -3.108 0.675 9.260 1.00 94.94 170 LEU A C 1
ATOM 1300 O O . LEU A 1 170 ? -1.988 0.657 8.754 1.00 94.94 170 LEU A O 1
ATOM 1304 N N . VAL A 1 171 ? -4.050 -0.211 8.931 1.00 94.88 171 VAL A N 1
ATOM 1305 C CA . VAL A 1 171 ? -3.813 -1.287 7.957 1.00 94.88 171 VAL A CA 1
ATOM 1306 C C . VAL A 1 171 ? -3.527 -0.714 6.566 1.00 94.88 171 VAL A C 1
ATOM 1308 O O . VAL A 1 171 ? -2.562 -1.122 5.924 1.00 94.88 171 VAL A O 1
ATOM 1311 N N . VAL A 1 172 ? -4.311 0.271 6.120 1.00 93.81 172 VAL A N 1
ATOM 1312 C CA . VAL A 1 172 ? -4.138 0.955 4.828 1.00 93.81 172 VAL A CA 1
ATOM 1313 C C . VAL A 1 172 ? -2.773 1.641 4.746 1.00 93.81 172 VAL A C 1
ATOM 1315 O O . VAL A 1 172 ? -2.079 1.496 3.744 1.00 93.81 172 VAL A O 1
ATOM 1318 N N . LEU A 1 173 ? -2.350 2.345 5.801 1.00 94.50 173 LEU A N 1
ATOM 1319 C CA . LEU A 1 173 ? -1.032 2.982 5.861 1.00 94.50 173 LEU A CA 1
ATOM 1320 C C . LEU A 1 173 ? 0.093 1.940 5.776 1.00 94.50 173 LEU A C 1
ATOM 1322 O O . LEU A 1 173 ? 1.035 2.126 5.007 1.00 94.50 173 LEU A O 1
ATOM 1326 N N . GLY A 1 174 ? -0.030 0.823 6.500 1.00 93.25 174 GLY A N 1
ATOM 1327 C CA . GLY A 1 174 ? 0.926 -0.284 6.415 1.00 93.25 174 GLY A CA 1
ATOM 1328 C C . GLY A 1 174 ? 1.003 -0.883 5.010 1.00 93.25 174 GLY A C 1
ATOM 1329 O O . GLY A 1 174 ? 2.094 -1.146 4.506 1.00 93.25 174 GLY A O 1
ATOM 1330 N N . GLN A 1 175 ? -0.142 -1.024 4.340 1.00 91.38 175 GLN A N 1
ATOM 1331 C CA . GLN A 1 175 ? -0.218 -1.513 2.965 1.00 91.38 175 GLN A CA 1
ATOM 1332 C C . GLN A 1 175 ? 0.487 -0.572 1.976 1.00 91.38 175 GLN A C 1
ATOM 1334 O O . GLN A 1 175 ? 1.116 -1.044 1.040 1.00 91.38 175 GLN A O 1
ATOM 1339 N N . LEU A 1 176 ? 0.444 0.746 2.198 1.00 90.44 176 LEU A N 1
ATOM 1340 C CA . LEU A 1 176 ? 1.150 1.733 1.370 1.00 90.44 176 LEU A CA 1
ATOM 1341 C C . LEU A 1 176 ? 2.672 1.768 1.613 1.00 90.44 176 LEU A C 1
ATOM 1343 O O . LEU A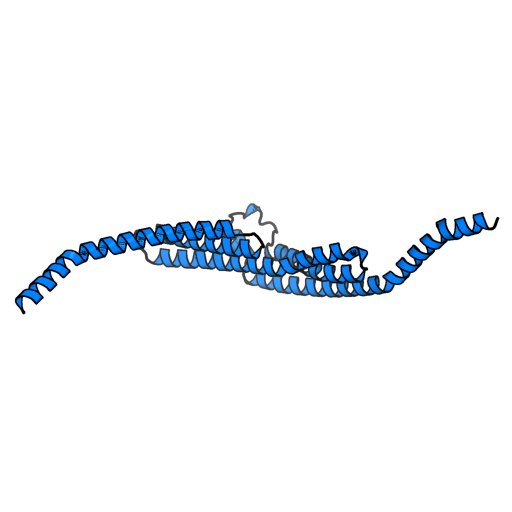 1 176 ? 3.361 2.583 0.998 1.00 90.44 176 LEU A O 1
ATOM 1347 N N . GLY A 1 177 ? 3.202 0.907 2.490 1.00 88.88 177 GLY A N 1
ATOM 1348 C CA . GLY A 1 177 ? 4.623 0.841 2.836 1.00 88.88 177 GLY A CA 1
ATOM 1349 C C . GLY A 1 177 ? 5.042 1.814 3.941 1.00 88.88 177 GLY A C 1
ATOM 1350 O O . GLY A 1 177 ? 6.233 1.970 4.207 1.00 88.88 177 GLY A O 1
ATOM 1351 N N . ILE A 1 178 ? 4.086 2.475 4.603 1.00 92.00 178 ILE A N 1
ATOM 1352 C CA . ILE A 1 178 ? 4.376 3.369 5.726 1.00 92.00 178 ILE A CA 1
ATOM 1353 C C . ILE A 1 178 ? 4.654 2.512 6.960 1.00 92.00 178 ILE A C 1
ATOM 1355 O O . ILE A 1 178 ? 3.867 1.638 7.324 1.00 92.00 178 ILE A O 1
ATOM 1359 N N . ASN A 1 179 ? 5.769 2.775 7.642 1.00 92.50 179 ASN A N 1
ATOM 1360 C CA . ASN A 1 179 ? 6.088 2.083 8.885 1.00 92.50 179 ASN A CA 1
ATOM 1361 C C . ASN A 1 179 ? 5.122 2.524 9.997 1.00 92.50 179 ASN A C 1
ATOM 1363 O O . ASN A 1 179 ? 5.293 3.573 10.618 1.00 92.50 179 ASN A O 1
ATOM 1367 N N . ILE A 1 180 ? 4.112 1.696 10.261 1.00 94.12 180 ILE A N 1
ATOM 1368 C CA . ILE A 1 180 ? 3.090 1.959 11.278 1.00 94.12 180 ILE A CA 1
ATOM 1369 C C . ILE A 1 180 ? 3.489 1.509 12.684 1.00 94.12 180 ILE A C 1
ATOM 1371 O O . ILE A 1 180 ? 2.678 1.662 13.586 1.00 94.12 180 ILE A O 1
ATOM 1375 N N . THR A 1 181 ? 4.701 0.988 12.909 1.00 95.06 181 THR A N 1
ATOM 1376 C CA . THR A 1 181 ? 5.094 0.364 14.193 1.00 95.06 181 THR A CA 1
ATOM 1377 C C . THR A 1 181 ? 4.835 1.275 15.392 1.00 95.06 181 THR A C 1
ATOM 1379 O O . THR A 1 181 ? 4.316 0.834 16.417 1.00 95.06 181 THR A O 1
ATOM 1382 N N . VAL A 1 182 ? 5.145 2.567 15.255 1.00 93.69 182 VAL A N 1
ATOM 1383 C CA . VAL A 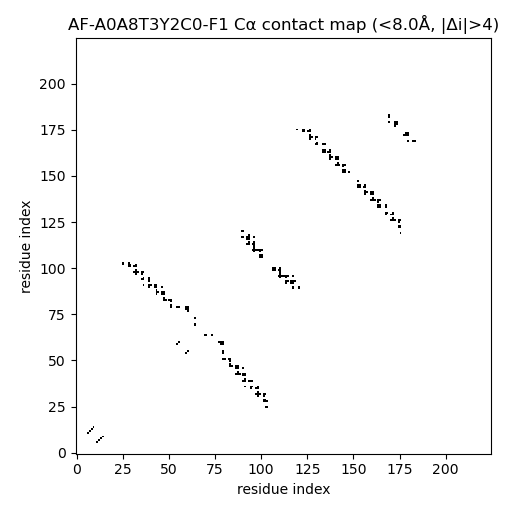1 182 ? 4.906 3.563 16.310 1.00 93.69 182 VAL A CA 1
ATOM 1384 C C . VAL A 1 182 ? 3.407 3.786 16.525 1.00 93.69 182 VAL A C 1
ATOM 1386 O O . VAL A 1 182 ? 2.938 3.804 17.663 1.00 93.69 182 VAL A O 1
ATOM 1389 N N . ALA A 1 183 ? 2.636 3.911 15.444 1.00 92.31 183 ALA A N 1
ATOM 1390 C CA . ALA A 1 183 ? 1.198 4.147 15.506 1.00 92.31 183 ALA A CA 1
ATOM 1391 C C . ALA A 1 183 ? 0.437 2.925 16.058 1.00 92.31 183 ALA A C 1
ATOM 1393 O O . ALA A 1 183 ? -0.369 3.067 16.977 1.00 92.31 183 ALA A O 1
ATOM 1394 N N . SER A 1 184 ? 0.741 1.718 15.569 1.00 91.69 184 SER A N 1
ATOM 1395 C CA . SER A 1 184 ? 0.156 0.464 16.050 1.00 91.69 184 SER A CA 1
ATOM 1396 C C . SER A 1 184 ? 0.565 0.160 17.489 1.00 91.69 184 SER A C 1
ATOM 1398 O O . SER A 1 184 ? -0.277 -0.255 18.280 1.00 91.69 184 SER A O 1
ATOM 1400 N N . GLY A 1 185 ? 1.828 0.408 17.855 1.00 93.69 185 GLY A N 1
ATOM 1401 C CA . GLY A 1 185 ? 2.320 0.242 19.224 1.00 93.69 185 GLY A CA 1
ATOM 1402 C C . GLY A 1 185 ? 1.620 1.180 20.207 1.00 93.69 185 GLY A C 1
ATOM 1403 O O . GLY A 1 185 ? 1.151 0.742 21.254 1.00 93.69 185 GLY A O 1
ATOM 1404 N N . THR A 1 186 ? 1.461 2.453 19.838 1.00 93.44 186 THR A N 1
ATOM 1405 C CA . THR A 1 186 ? 0.744 3.439 20.663 1.00 93.44 186 THR A CA 1
ATOM 1406 C C . THR A 1 186 ? -0.728 3.065 20.828 1.00 93.44 186 THR A C 1
ATOM 1408 O O . THR A 1 186 ? -1.248 3.080 21.943 1.00 93.44 186 THR A O 1
ATOM 1411 N N . PHE A 1 187 ? -1.395 2.671 19.740 1.00 90.44 187 PHE A N 1
ATOM 1412 C CA . PHE A 1 187 ? -2.781 2.206 19.786 1.00 90.44 187 PHE A CA 1
ATOM 1413 C C . PHE A 1 187 ? -2.941 0.980 20.697 1.00 90.44 187 PHE A C 1
ATOM 1415 O O . PHE A 1 187 ? -3.836 0.954 21.542 1.00 90.44 187 PHE A O 1
ATOM 1422 N N . LEU A 1 188 ? -2.044 -0.003 20.576 1.00 92.56 188 LEU A N 1
ATOM 1423 C CA . LEU A 1 188 ? -2.045 -1.201 21.413 1.00 92.56 188 LEU A CA 1
ATOM 1424 C C . LEU A 1 188 ? -1.886 -0.845 22.893 1.00 92.56 188 LEU A C 1
ATOM 1426 O O . LEU A 1 188 ? -2.644 -1.357 23.710 1.00 92.56 188 LEU A O 1
ATOM 1430 N N . ILE A 1 189 ? -0.962 0.056 23.240 1.00 95.88 189 ILE A N 1
ATOM 1431 C CA . ILE A 1 189 ? -0.750 0.501 24.626 1.00 95.88 189 ILE A CA 1
ATOM 1432 C C . ILE A 1 189 ? -2.003 1.190 25.184 1.00 95.88 189 ILE A C 1
ATOM 1434 O O . ILE A 1 189 ? -2.398 0.902 26.312 1.00 95.88 189 ILE A O 1
ATOM 1438 N N . ILE A 1 190 ? -2.663 2.054 24.403 1.00 93.62 190 ILE A N 1
ATOM 1439 C CA . ILE A 1 190 ? -3.907 2.720 24.822 1.00 93.62 190 ILE A CA 1
ATOM 1440 C C . ILE A 1 190 ? -5.010 1.686 25.083 1.00 93.62 190 ILE A C 1
ATOM 1442 O O . ILE A 1 190 ? -5.626 1.697 26.150 1.00 93.62 190 ILE A O 1
ATOM 1446 N N . VAL A 1 191 ? -5.243 0.767 24.140 1.00 90.88 191 VAL A N 1
ATOM 1447 C CA . VAL A 1 191 ? -6.263 -0.284 24.283 1.00 90.88 191 VAL A CA 1
ATOM 1448 C C . VAL A 1 191 ? -5.941 -1.201 25.461 1.00 90.88 191 VAL A C 1
ATOM 1450 O O . VAL A 1 191 ? -6.827 -1.494 26.260 1.00 90.88 191 VAL A O 1
ATOM 1453 N N . ALA A 1 192 ? -4.681 -1.610 25.617 1.00 95.31 192 ALA A N 1
ATOM 1454 C CA . ALA A 1 192 ? -4.232 -2.419 26.743 1.00 95.31 192 ALA A CA 1
ATOM 1455 C C . ALA A 1 192 ? -4.450 -1.696 28.079 1.00 95.31 192 ALA A C 1
ATOM 1457 O O . ALA A 1 192 ? -4.942 -2.309 29.021 1.00 95.31 192 ALA A O 1
ATOM 1458 N N . GLY A 1 193 ? -4.166 -0.393 28.155 1.00 96.88 193 GLY A N 1
ATOM 1459 C CA . GLY A 1 193 ? -4.418 0.419 29.345 1.00 96.88 193 GLY A CA 1
ATOM 1460 C C . GLY A 1 193 ? -5.900 0.473 29.723 1.00 96.88 193 GLY A C 1
ATOM 1461 O O . GLY A 1 193 ? -6.247 0.249 30.882 1.00 96.88 193 GLY A O 1
ATOM 1462 N N . ILE A 1 194 ? -6.785 0.692 28.743 1.00 94.19 194 ILE A N 1
ATOM 1463 C CA . ILE A 1 194 ? -8.241 0.671 28.961 1.00 94.19 194 ILE A CA 1
ATOM 1464 C C . ILE A 1 194 ? -8.694 -0.718 29.428 1.00 94.19 194 ILE A C 1
ATOM 1466 O O . ILE A 1 194 ? -9.435 -0.830 30.404 1.00 94.19 194 ILE A O 1
ATOM 1470 N N . MET A 1 195 ? -8.228 -1.779 28.765 1.00 95.38 195 MET A N 1
ATOM 1471 C CA . MET A 1 195 ? -8.586 -3.158 29.107 1.00 95.38 195 MET A CA 1
ATOM 1472 C C . MET A 1 195 ? -8.088 -3.562 30.496 1.00 95.38 195 MET A C 1
ATOM 1474 O O . MET A 1 195 ? -8.829 -4.202 31.236 1.00 95.38 195 MET A O 1
ATOM 1478 N N . LEU A 1 196 ? -6.880 -3.153 30.887 1.00 97.00 196 LEU A N 1
ATOM 1479 C CA . LEU A 1 196 ? -6.357 -3.355 32.239 1.00 97.00 196 LEU A CA 1
ATOM 1480 C C . LEU A 1 196 ? -7.205 -2.615 33.278 1.00 97.00 196 LEU A C 1
ATOM 1482 O O . LEU A 1 196 ? -7.561 -3.199 34.299 1.00 97.00 196 LEU A O 1
ATOM 1486 N N . GLY A 1 197 ? -7.585 -1.364 33.004 1.00 96.62 197 GLY A N 1
ATOM 1487 C CA . GLY A 1 197 ? -8.480 -0.600 33.873 1.00 96.62 197 GLY A CA 1
ATOM 1488 C C . GLY A 1 197 ? -9.833 -1.289 34.069 1.00 96.62 197 GLY A C 1
ATOM 1489 O O . GLY A 1 197 ? -10.292 -1.440 35.201 1.00 96.62 197 GLY A O 1
ATOM 1490 N N . LEU A 1 198 ? -10.441 -1.775 32.982 1.00 95.50 198 LEU A N 1
ATOM 1491 C CA . LEU A 1 198 ? -11.689 -2.540 33.035 1.00 95.50 198 LEU A CA 1
ATOM 1492 C C . LEU A 1 198 ? -11.518 -3.861 33.789 1.00 95.50 198 LEU A C 1
ATOM 1494 O O . LEU A 1 198 ? -12.343 -4.180 34.641 1.00 95.50 198 LEU A O 1
ATOM 1498 N N . ALA A 1 199 ? -10.447 -4.609 33.526 1.00 96.62 199 ALA A N 1
ATOM 1499 C CA . ALA A 1 199 ? -10.163 -5.870 34.204 1.00 96.62 199 ALA A CA 1
ATOM 1500 C C . ALA A 1 199 ? -10.024 -5.678 35.723 1.00 96.62 199 ALA A C 1
ATOM 1502 O O . ALA A 1 199 ? -10.587 -6.455 36.493 1.00 96.62 199 ALA A O 1
ATOM 1503 N N . LEU A 1 200 ? -9.340 -4.616 36.158 1.00 97.00 200 LEU A N 1
ATOM 1504 C CA . LEU A 1 200 ? -9.217 -4.263 37.573 1.00 97.00 200 LEU A CA 1
ATOM 1505 C C . LEU A 1 200 ? -10.560 -3.837 38.173 1.00 97.00 200 LEU A C 1
ATOM 1507 O O . LEU A 1 200 ? -10.924 -4.317 39.244 1.00 97.00 200 LEU A O 1
ATOM 1511 N N . ALA A 1 201 ? -11.319 -2.982 37.484 1.00 95.94 201 ALA A N 1
ATOM 1512 C CA . ALA A 1 201 ? -12.629 -2.535 37.951 1.00 95.94 201 ALA A CA 1
ATOM 1513 C C . ALA A 1 201 ? -13.602 -3.711 38.124 1.00 95.94 201 ALA A C 1
ATOM 1515 O O . ALA A 1 201 ? -14.250 -3.828 39.165 1.00 95.94 201 ALA A O 1
ATOM 1516 N N . PHE A 1 202 ? -13.657 -4.620 37.145 1.00 95.00 202 PHE A N 1
ATOM 1517 C CA . PHE A 1 202 ? -14.458 -5.838 37.238 1.00 95.00 202 PHE A CA 1
ATOM 1518 C C . PHE A 1 202 ? -13.943 -6.779 38.326 1.00 95.00 202 PHE A C 1
ATOM 1520 O O . PHE A 1 202 ? -14.744 -7.257 39.123 1.00 95.00 202 PHE A O 1
ATOM 1527 N N . GLY A 1 203 ? -12.632 -7.019 38.405 1.00 95.94 203 GLY A N 1
ATOM 1528 C CA . GLY A 1 203 ? -12.043 -7.913 39.402 1.00 95.94 203 GLY A CA 1
ATOM 1529 C C . GLY A 1 203 ? -12.309 -7.456 40.837 1.00 95.94 203 GLY A C 1
ATOM 1530 O O . GLY A 1 203 ? -12.746 -8.245 41.674 1.00 95.94 203 GLY A O 1
ATOM 1531 N N . ILE A 1 204 ? -12.115 -6.164 41.114 1.00 95.88 204 ILE A N 1
ATOM 1532 C CA . ILE A 1 204 ? -12.381 -5.574 42.431 1.00 95.88 204 ILE A CA 1
ATOM 1533 C C . ILE A 1 204 ? -13.891 -5.520 42.693 1.00 95.88 204 ILE A C 1
ATOM 1535 O O . ILE A 1 204 ? -14.336 -5.898 43.776 1.00 95.88 204 ILE A O 1
ATOM 1539 N N . GLY A 1 205 ? -14.687 -5.088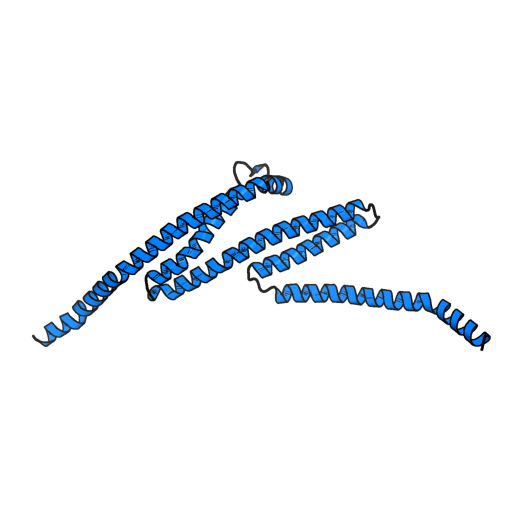 41.711 1.00 95.31 205 GLY A N 1
ATOM 1540 C CA . GLY A 1 205 ? -16.138 -4.963 41.840 1.00 95.31 205 GLY A CA 1
ATOM 1541 C C . GLY A 1 205 ? -16.819 -6.296 42.144 1.00 95.31 205 GLY A C 1
ATOM 1542 O O . GLY A 1 205 ? -17.550 -6.399 43.128 1.00 95.31 205 GLY A O 1
ATOM 1543 N N . PHE A 1 206 ? -16.527 -7.341 41.363 1.00 93.75 206 PHE A N 1
ATOM 1544 C CA . PHE A 1 206 ? -17.038 -8.690 41.623 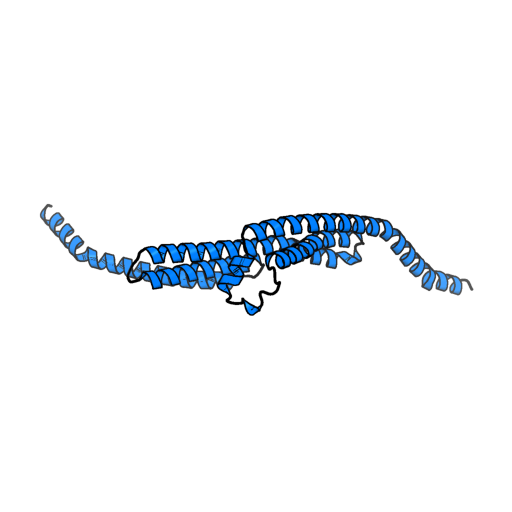1.00 93.75 206 PHE A CA 1
ATOM 1545 C C . PHE A 1 206 ? -16.500 -9.268 42.931 1.00 93.75 206 PHE A C 1
ATOM 1547 O O . PHE A 1 206 ? -17.260 -9.872 43.687 1.00 93.75 206 PHE A O 1
ATOM 1554 N N . GLY A 1 207 ? -15.212 -9.065 43.226 1.00 93.50 207 GLY A N 1
ATOM 1555 C CA . GLY A 1 207 ? -14.602 -9.546 44.465 1.00 93.50 207 GLY A CA 1
ATOM 1556 C C . GLY A 1 207 ? -15.252 -8.952 45.717 1.00 93.50 207 GLY A C 1
ATOM 1557 O O . GLY A 1 207 ? -15.469 -9.667 46.694 1.00 93.50 207 GLY A O 1
ATOM 1558 N N . LEU A 1 208 ? -15.604 -7.663 45.688 1.00 94.44 208 LEU A N 1
ATOM 1559 C CA . LEU A 1 208 ? -16.328 -7.006 46.777 1.00 94.44 208 LEU A CA 1
ATOM 1560 C C . LEU A 1 208 ? -17.800 -7.422 46.828 1.00 94.44 208 LEU A C 1
ATOM 1562 O O . LEU A 1 208 ? -18.296 -7.683 47.919 1.00 94.44 208 LEU A O 1
ATOM 1566 N N . ALA A 1 209 ? -18.477 -7.530 45.682 1.00 93.69 209 ALA A N 1
ATOM 1567 C CA . ALA A 1 209 ? -19.885 -7.923 45.625 1.00 93.69 209 ALA A CA 1
ATOM 1568 C C . ALA A 1 209 ? -20.123 -9.345 46.165 1.00 93.69 209 ALA A C 1
ATOM 1570 O O . ALA A 1 209 ? -21.051 -9.566 46.932 1.00 93.69 209 ALA A O 1
ATOM 1571 N N . LEU A 1 210 ? -19.251 -10.301 45.828 1.00 94.19 210 LEU A N 1
ATOM 1572 C CA . LEU A 1 210 ? -19.369 -11.700 46.263 1.00 94.19 210 LEU A CA 1
ATOM 1573 C C . LEU A 1 210 ? -18.848 -11.948 47.688 1.00 94.19 210 LEU A C 1
ATOM 1575 O O . LEU A 1 210 ? -18.989 -13.050 48.223 1.00 94.19 210 LEU A O 1
ATOM 1579 N N . LYS A 1 211 ? -18.218 -10.948 48.315 1.00 92.62 211 LYS A N 1
ATOM 1580 C CA . LYS A 1 211 ? -17.534 -11.089 49.608 1.00 92.62 211 LYS A CA 1
ATOM 1581 C C . LYS A 1 211 ? -18.471 -11.545 50.722 1.00 92.62 211 LYS A C 1
ATOM 1583 O O . LYS A 1 211 ? -18.091 -12.395 51.531 1.00 92.62 211 LYS A O 1
ATOM 1588 N N . ASP A 1 212 ? -19.661 -10.961 50.792 1.00 90.75 212 ASP A N 1
ATOM 1589 C CA . ASP A 1 212 ? -20.593 -11.212 51.890 1.00 90.75 212 ASP A CA 1
ATOM 1590 C C . ASP A 1 212 ? -21.339 -12.541 51.706 1.00 90.75 212 ASP A C 1
ATOM 1592 O O . ASP A 1 212 ? -21.446 -13.318 52.661 1.00 90.75 212 ASP A O 1
ATOM 1596 N N . ASP A 1 213 ? -21.715 -12.880 50.471 1.00 90.50 213 ASP A N 1
ATOM 1597 C CA . ASP A 1 213 ? -22.308 -14.179 50.129 1.00 90.50 213 ASP A CA 1
ATOM 1598 C C . ASP A 1 213 ? -21.329 -15.336 50.377 1.00 90.50 213 ASP A C 1
ATOM 1600 O O . ASP A 1 213 ? -21.682 -16.350 50.992 1.00 90.50 213 ASP A O 1
ATOM 1604 N N . ALA A 1 214 ? -20.057 -15.159 50.000 1.00 89.56 214 ALA A N 1
ATOM 1605 C CA . ALA A 1 214 ? -19.005 -16.137 50.264 1.00 89.56 214 ALA A CA 1
ATOM 1606 C C . ALA A 1 214 ? -18.802 -16.367 51.773 1.00 89.56 214 ALA A C 1
ATOM 1608 O O . ALA A 1 214 ? -18.704 -17.513 52.226 1.00 89.56 214 ALA A O 1
ATOM 1609 N N . LYS A 1 215 ? -18.799 -15.299 52.585 1.00 90.62 215 LYS A N 1
ATOM 1610 C CA . LYS A 1 215 ? -18.740 -15.416 54.055 1.00 90.62 215 LYS A CA 1
ATOM 1611 C C . LYS A 1 215 ? -19.942 -16.177 54.616 1.00 90.62 215 LYS A C 1
ATOM 1613 O O . LYS A 1 215 ? -19.774 -16.987 55.532 1.00 90.62 215 LYS A O 1
ATOM 1618 N N . GLY A 1 216 ? -21.138 -15.934 54.079 1.00 90.19 216 GLY A N 1
ATOM 1619 C CA . GLY A 1 216 ? -22.365 -16.632 54.461 1.00 90.19 216 GLY A CA 1
ATOM 1620 C C . GLY A 1 216 ? -22.291 -18.140 54.206 1.00 90.19 216 GLY A C 1
ATOM 1621 O O . GLY A 1 216 ? -22.575 -18.934 55.108 1.00 90.19 216 GLY A O 1
ATOM 1622 N N . MET A 1 217 ? -21.832 -18.542 53.017 1.00 88.94 217 MET A N 1
ATOM 1623 C CA . MET A 1 217 ? -21.657 -19.953 52.649 1.00 88.94 217 MET A CA 1
ATOM 1624 C C . MET A 1 217 ? -20.633 -20.671 53.532 1.00 88.94 217 MET A C 1
ATOM 1626 O O . MET A 1 217 ? -20.924 -21.749 54.056 1.00 88.94 217 MET A O 1
ATOM 1630 N N . ILE A 1 218 ? -19.465 -20.061 53.764 1.00 91.38 218 ILE A N 1
ATOM 1631 C CA . ILE A 1 218 ? -18.415 -20.645 54.617 1.00 91.38 218 ILE A CA 1
ATOM 1632 C C . ILE A 1 218 ? -18.933 -20.851 56.047 1.00 91.38 218 ILE A C 1
ATOM 1634 O O . ILE A 1 218 ? -18.667 -21.881 56.671 1.00 91.38 218 ILE A O 1
ATOM 1638 N N . ARG A 1 219 ? -19.726 -19.907 56.571 1.00 91.81 219 ARG A N 1
ATOM 1639 C CA . ARG A 1 219 ? -20.307 -20.015 57.915 1.00 91.81 219 ARG A CA 1
ATOM 1640 C C . ARG A 1 219 ? -21.321 -21.155 58.025 1.00 91.81 219 ARG A C 1
ATOM 1642 O O . ARG A 1 219 ? -21.356 -21.829 59.052 1.00 91.81 219 ARG A O 1
ATOM 1649 N N . ASN A 1 220 ? -22.125 -21.381 56.988 1.00 90.12 220 ASN A N 1
ATOM 1650 C CA . ASN A 1 220 ? -23.110 -22.466 56.964 1.00 90.12 220 ASN A CA 1
ATOM 1651 C C . ASN A 1 220 ? -22.451 -23.845 56.831 1.00 90.12 220 ASN A C 1
ATOM 1653 O O . ASN A 1 220 ? -22.917 -24.797 57.451 1.00 90.12 220 ASN A O 1
ATOM 1657 N N . LEU A 1 221 ? -21.344 -23.944 56.090 1.00 88.62 221 LEU A N 1
ATOM 1658 C CA . LEU A 1 221 ? -20.539 -25.165 56.016 1.00 88.62 221 LEU A CA 1
ATOM 1659 C C . LEU A 1 221 ? -19.873 -25.485 57.356 1.00 88.62 221 LEU A C 1
ATOM 1661 O O . LEU A 1 221 ? -19.952 -26.619 57.815 1.00 88.62 221 LEU A O 1
ATOM 1665 N N . ARG A 1 222 ? -19.309 -24.479 58.037 1.00 88.12 222 ARG A N 1
ATOM 1666 C CA . ARG A 1 222 ? -18.717 -24.657 59.374 1.00 88.12 222 ARG A CA 1
ATOM 1667 C C . ARG A 1 222 ? -19.736 -25.096 60.434 1.00 88.12 222 ARG A C 1
ATOM 1669 O O . ARG A 1 222 ? -19.335 -25.685 61.420 1.00 88.12 222 ARG A O 1
ATOM 1676 N N . LYS A 1 223 ? -21.028 -24.797 60.265 1.00 87.12 223 LYS A N 1
ATOM 1677 C CA . LYS A 1 223 ? -22.090 -25.251 61.184 1.00 87.12 223 LYS A CA 1
ATOM 1678 C C . LYS A 1 223 ? -22.589 -26.675 60.909 1.00 87.12 223 LYS A C 1
ATOM 1680 O O . LYS A 1 223 ? -23.316 -27.210 61.738 1.00 87.12 223 LYS A O 1
ATOM 1685 N N . LYS A 1 224 ? -22.301 -27.230 59.727 1.00 78.44 224 LYS A N 1
ATOM 1686 C CA . LYS A 1 224 ? -22.708 -28.587 59.320 1.00 78.44 224 LYS A CA 1
ATOM 1687 C C . LYS A 1 224 ? -21.617 -29.640 59.540 1.00 78.44 224 LYS A C 1
ATOM 1689 O O . LYS A 1 224 ? -21.927 -30.824 59.449 1.00 78.44 224 LYS A O 1
ATOM 1694 N N . LEU A 1 225 ? -20.383 -29.201 59.770 1.00 67.00 225 LEU A N 1
ATOM 1695 C CA . LEU A 1 225 ? -19.266 -30.000 60.275 1.00 67.00 225 LEU A CA 1
ATOM 1696 C C . LEU A 1 225 ? -19.249 -29.923 61.802 1.00 67.00 225 LEU A C 1
ATOM 1698 O O . LEU A 1 225 ? -18.907 -30.951 62.418 1.00 67.00 225 LEU A O 1
#

pLDDT: mean 85.15, std 10.07, range [49.16, 97.0]

Radius of gyration: 32.76 Å; Cα contacts (8 Å, |Δi|>4): 150; chains: 1; bounding box: 87×52×100 Å

Solvent-accessible surface area (backbone atoms only — not comparable to full-atom values): 11512 Å² total; per-residue (Å²): 112,69,68,59,54,51,48,48,42,67,69,50,49,47,60,51,49,51,52,51,52,50,53,62,66,33,48,65,23,46,53,52,18,50,51,41,42,53,53,23,47,53,51,14,48,54,52,20,54,54,47,28,56,51,36,56,71,71,37,50,55,59,54,54,51,66,73,63,71,46,70,88,68,57,89,72,76,50,55,37,54,52,54,20,53,50,46,23,57,49,46,30,37,46,27,46,11,62,21,34,49,39,57,34,81,90,33,42,72,58,16,52,53,30,42,54,54,31,62,44,47,65,30,46,52,50,21,53,52,45,44,51,52,28,50,51,50,17,52,53,51,22,51,56,38,49,72,63,76,46,98,56,19,70,60,52,16,52,51,53,23,52,51,38,42,52,53,30,48,52,54,27,42,40,44,66,69,43,87,41,64,68,61,55,51,52,52,49,51,54,53,48,52,53,50,50,53,50,52,50,51,49,52,53,49,52,53,59,66,48,45,62,60,52,52,51,52,54,54,54,52,65,73,76,108